Protein AF-A0A3S0ZCT0-F1 (afdb_monomer_lite)

Radius of gyration: 26.15 Å; chains: 1; bounding box: 61×45×85 Å

Sequence (222 aa):
MQHFSVCQCTILLVLFQIVVWPSIIVNGKKTKEQCSTCKDISKNFYKGLESTSKSNFGGGNTKWEEKSLKSYATSEVRLVEVIERLCDGSSKESQCHSLLEEHEEVVERFWFKEFAQKKDTDFYAYVCIDHLKVCCPNNTYGKDCTPCPGGVDRPCNGNGACDGEGTRTGTGKCRCSSGYQGDLCLNCKDGFYEESSNETHSLCKVCHISCKDLCSEGGPAG

pLDDT: mean 87.06, std 14.1, range [45.34, 98.62]

Structure (mmCIF, N/CA/C/O backbone):
data_AF-A0A3S0ZCT0-F1
#
_entry.id   AF-A0A3S0ZCT0-F1
#
loop_
_atom_site.group_PDB
_atom_site.id
_atom_site.type_symbol
_atom_site.label_atom_id
_atom_site.label_alt_id
_atom_site.label_comp_id
_atom_site.label_asym_id
_atom_site.label_entity_id
_atom_site.label_seq_id
_atom_site.pdbx_PDB_ins_code
_atom_site.Cartn_x
_atom_site.Cartn_y
_atom_site.Cartn_z
_atom_site.occupancy
_atom_site.B_iso_or_equiv
_atom_site.auth_seq_id
_atom_site.auth_comp_id
_atom_site.auth_asym_id
_atom_site.auth_atom_id
_atom_site.pdbx_PDB_model_num
ATOM 1 N N . MET A 1 1 ? -24.750 28.768 -44.232 1.00 48.59 1 MET A N 1
ATOM 2 C CA . MET A 1 1 ? -25.261 28.460 -42.873 1.00 48.59 1 MET A CA 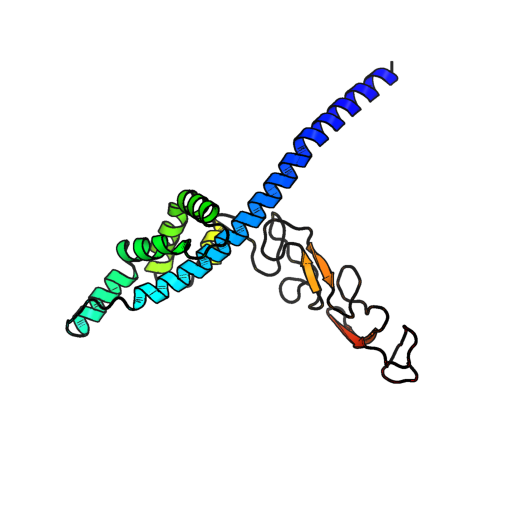1
ATOM 3 C C . MET A 1 1 ? -24.480 27.357 -42.134 1.00 48.59 1 MET A C 1
ATOM 5 O O . MET A 1 1 ? -24.905 26.968 -41.060 1.00 48.59 1 MET A O 1
ATOM 9 N N . GLN A 1 2 ? -23.312 26.897 -42.612 1.00 45.34 2 GLN A N 1
ATOM 10 C CA . GLN A 1 2 ? -22.495 25.895 -41.892 1.00 45.34 2 GLN A CA 1
ATOM 11 C C . GLN A 1 2 ? -21.424 26.499 -40.957 1.00 45.34 2 GLN A C 1
ATOM 13 O O . GLN A 1 2 ? -21.012 25.840 -40.013 1.00 45.34 2 GLN A O 1
ATOM 18 N N . HIS A 1 3 ? -21.020 27.763 -41.140 1.00 49.94 3 HIS A N 1
ATOM 19 C CA . HIS A 1 3 ? -19.952 28.383 -40.333 1.00 49.94 3 HIS A CA 1
ATOM 20 C C . HIS A 1 3 ? -20.367 28.808 -38.910 1.00 49.94 3 HIS A C 1
ATOM 22 O O . HIS A 1 3 ? -19.530 28.807 -38.013 1.00 49.94 3 HIS A O 1
ATOM 28 N N . PHE A 1 4 ? -21.645 29.124 -38.669 1.00 50.94 4 PHE A N 1
ATOM 29 C CA . PHE A 1 4 ? -22.118 29.533 -37.335 1.00 50.94 4 PHE A CA 1
ATOM 30 C C . PHE A 1 4 ? -22.247 28.353 -36.358 1.00 50.94 4 PHE A C 1
ATOM 32 O O . PHE A 1 4 ? -21.964 28.498 -35.172 1.00 50.94 4 PHE A O 1
ATOM 39 N N . SER A 1 5 ? -22.596 27.161 -36.856 1.00 51.88 5 SER A N 1
ATOM 40 C CA . SER A 1 5 ? -22.803 25.974 -36.013 1.00 51.88 5 SER A CA 1
ATOM 41 C C . SER A 1 5 ? -21.499 25.399 -35.444 1.00 51.88 5 SER A C 1
ATOM 43 O O . SER A 1 5 ? -21.511 24.797 -34.374 1.00 51.88 5 SER A O 1
ATOM 45 N N . VAL A 1 6 ? -20.369 25.598 -36.132 1.00 55.12 6 VAL A N 1
ATOM 46 C CA . VAL A 1 6 ? -19.055 25.085 -35.703 1.00 55.12 6 VAL A CA 1
ATOM 47 C C . VAL A 1 6 ? -18.496 25.898 -34.528 1.00 55.12 6 VAL A C 1
ATOM 49 O O . VAL A 1 6 ? -17.940 25.324 -33.598 1.00 55.12 6 VAL A O 1
ATOM 52 N N . CYS A 1 7 ? -18.707 27.219 -34.518 1.00 53.78 7 CYS A N 1
ATOM 53 C CA . CYS A 1 7 ? -18.187 28.121 -33.482 1.00 53.78 7 CYS A CA 1
ATOM 54 C C . CYS A 1 7 ? -18.905 27.956 -32.127 1.00 53.78 7 CYS A C 1
ATOM 56 O O . CYS A 1 7 ? -18.297 28.040 -31.064 1.00 53.78 7 CYS A O 1
ATOM 58 N N . GLN A 1 8 ? -20.206 27.660 -32.143 1.00 58.16 8 GLN A N 1
ATOM 59 C CA . GLN A 1 8 ? -20.975 27.467 -30.909 1.00 58.16 8 GLN A CA 1
ATOM 60 C C . GLN A 1 8 ? -20.649 26.128 -30.226 1.00 58.16 8 GLN A C 1
ATOM 62 O O . GLN A 1 8 ? -20.639 26.034 -28.999 1.00 58.16 8 GLN A O 1
ATOM 67 N N . CYS A 1 9 ? -20.310 25.107 -31.022 1.00 57.44 9 CYS A N 1
ATOM 68 C CA . CYS A 1 9 ? -19.892 23.799 -30.527 1.00 57.44 9 CYS A CA 1
ATOM 69 C C . CYS A 1 9 ? -18.494 23.853 -29.890 1.00 57.44 9 CYS A C 1
ATOM 71 O O . CYS A 1 9 ? -18.267 23.232 -28.854 1.00 57.44 9 CYS A O 1
ATOM 73 N N . THR A 1 10 ? -17.567 24.633 -30.457 1.00 62.06 10 THR A N 1
ATOM 74 C CA . THR A 1 10 ? -16.219 24.801 -29.894 1.00 62.06 10 THR A CA 1
ATOM 75 C C . THR A 1 10 ? -16.225 25.608 -28.598 1.00 62.06 10 THR A C 1
ATOM 77 O O . THR A 1 10 ? -15.517 25.233 -27.670 1.00 62.06 10 THR A O 1
ATOM 80 N N . ILE A 1 11 ? -17.056 26.648 -28.470 1.00 67.31 11 ILE A N 1
ATOM 81 C CA . ILE A 1 11 ? -17.176 27.421 -27.219 1.00 67.31 11 ILE A CA 1
ATOM 82 C C . ILE A 1 11 ? -17.737 26.552 -26.083 1.00 67.31 11 ILE A C 1
ATOM 84 O O . ILE A 1 11 ? -17.197 26.573 -24.979 1.00 67.31 11 ILE A O 1
ATOM 88 N N . LEU A 1 12 ? -18.769 25.741 -26.346 1.00 64.88 12 LEU A N 1
ATOM 89 C CA . LEU A 1 12 ? -19.316 24.810 -25.351 1.00 64.88 12 LEU A CA 1
ATOM 90 C C . LEU A 1 12 ? -18.309 23.718 -24.962 1.00 64.88 12 LEU A C 1
ATOM 92 O O . LEU A 1 12 ? -18.189 23.404 -23.780 1.00 64.88 12 LEU A O 1
ATOM 96 N N . LEU A 1 13 ? -17.541 23.183 -25.918 1.00 66.94 13 LEU A N 1
ATOM 97 C CA . LEU A 1 13 ? -16.467 22.224 -25.636 1.00 66.94 13 LEU A CA 1
ATOM 98 C C . LEU A 1 13 ? -15.337 22.854 -24.810 1.00 66.94 13 LEU A C 1
ATOM 100 O O . LEU A 1 13 ? -14.862 22.228 -23.869 1.00 66.94 13 LEU A O 1
ATOM 104 N N . VAL A 1 14 ? -14.935 24.094 -25.100 1.00 70.19 14 VAL A N 1
ATOM 105 C CA . VAL A 1 14 ? -13.891 24.808 -24.344 1.00 70.19 14 VAL A CA 1
ATOM 106 C C . VAL A 1 14 ? -14.363 25.147 -22.928 1.00 70.19 14 VAL A C 1
ATOM 108 O O . VAL A 1 14 ? -13.622 24.913 -21.979 1.00 70.19 14 VAL A O 1
ATOM 111 N N . LEU A 1 15 ? -15.602 25.615 -22.748 1.00 67.12 15 LEU A N 1
ATOM 112 C CA . LEU A 1 15 ? -16.173 25.859 -21.416 1.00 67.12 15 LEU A CA 1
ATOM 113 C C . LEU A 1 15 ? -16.323 24.559 -20.612 1.00 67.12 15 LEU A C 1
ATOM 115 O O . LEU A 1 15 ? -16.030 24.543 -19.418 1.00 67.12 15 LEU A O 1
ATOM 119 N N . PHE A 1 16 ? -16.696 23.454 -21.264 1.00 66.81 16 PHE A N 1
ATOM 120 C CA . PHE A 1 16 ? -16.732 22.137 -20.630 1.00 66.81 16 PHE A CA 1
ATOM 121 C C . PHE A 1 16 ? -15.330 21.681 -20.196 1.00 66.81 16 PHE A C 1
ATOM 123 O O . PHE A 1 16 ? -15.160 21.244 -19.063 1.00 66.81 16 PHE A O 1
ATOM 130 N N . GLN A 1 17 ? -14.298 21.857 -21.030 1.00 65.75 17 GLN A N 1
ATOM 131 C CA . GLN A 1 17 ? -12.909 21.555 -20.653 1.00 65.75 17 GLN A CA 1
ATOM 132 C C . GLN A 1 17 ? -12.416 22.445 -19.495 1.00 65.75 17 GLN A C 1
ATOM 134 O O . GLN A 1 17 ? -11.803 21.930 -18.564 1.00 65.75 17 GLN A O 1
ATOM 139 N N . ILE A 1 18 ? -12.728 23.749 -19.495 1.00 69.69 18 ILE A N 1
ATOM 140 C CA . ILE A 1 18 ? -12.299 24.698 -18.448 1.00 69.69 18 ILE A CA 1
ATOM 141 C C . ILE A 1 18 ? -12.922 24.376 -17.086 1.00 69.69 18 ILE A C 1
ATOM 143 O O . ILE A 1 18 ? -12.254 24.542 -16.071 1.00 69.69 18 ILE A O 1
ATOM 147 N N . VAL A 1 19 ? -14.174 23.914 -17.036 1.00 67.12 19 VAL A N 1
ATOM 148 C CA . VAL A 1 19 ? -14.846 23.606 -15.761 1.00 67.12 19 VAL A CA 1
ATOM 149 C C . VAL A 1 19 ? -14.545 22.178 -15.293 1.00 67.12 19 VAL A C 1
ATOM 151 O O . VAL A 1 19 ? -14.335 21.952 -14.105 1.00 67.12 19 VAL A O 1
ATOM 154 N N . VAL A 1 20 ? -14.474 21.206 -16.207 1.00 65.69 20 VAL A N 1
ATOM 155 C CA . VAL A 1 20 ? -14.389 19.780 -15.849 1.00 65.69 20 VAL A CA 1
ATOM 156 C C . VAL A 1 20 ? -12.956 19.332 -15.538 1.00 65.69 20 VAL A C 1
ATOM 158 O O . VAL A 1 20 ? -12.755 18.541 -14.614 1.00 65.69 20 VAL A O 1
ATOM 161 N N . TRP A 1 21 ? -11.935 19.840 -16.240 1.00 62.44 21 TRP A N 1
ATOM 162 C CA . TRP A 1 21 ? -10.540 19.451 -15.970 1.00 62.44 21 TRP A CA 1
ATOM 163 C C . TRP A 1 21 ? -10.036 19.834 -14.573 1.00 62.44 21 TRP A C 1
ATOM 165 O O . TRP A 1 21 ? -9.458 18.963 -13.912 1.00 62.44 21 TRP A O 1
ATOM 175 N N . PRO A 1 22 ? -10.251 21.066 -14.068 1.00 66.69 22 PRO A N 1
ATOM 176 C CA . PRO A 1 22 ? -9.831 21.422 -12.716 1.00 66.69 22 PRO A CA 1
ATOM 177 C C . PRO A 1 22 ? -10.478 20.524 -11.657 1.00 66.69 22 PRO A C 1
ATOM 179 O O . PRO A 1 22 ? -9.788 20.052 -10.754 1.00 66.69 22 PRO A O 1
ATOM 182 N N . SER A 1 23 ? -11.770 20.211 -11.799 1.00 64.06 23 SER A N 1
ATOM 183 C CA . SER A 1 23 ? -12.496 19.347 -10.863 1.00 64.06 23 SER A CA 1
ATOM 184 C C . SER A 1 23 ? -11.948 17.917 -10.821 1.00 64.06 23 SER A C 1
ATOM 186 O O . SER A 1 23 ? -11.780 17.363 -9.734 1.00 64.06 23 SER A O 1
ATOM 188 N N . ILE A 1 24 ? -11.610 17.325 -11.973 1.00 64.94 24 ILE A N 1
ATOM 189 C CA . ILE A 1 24 ? -11.033 15.969 -12.037 1.00 64.94 24 ILE A CA 1
ATOM 190 C C . ILE A 1 24 ? -9.666 15.921 -11.338 1.00 64.94 24 ILE A C 1
ATOM 192 O O . ILE A 1 24 ? -9.402 15.007 -10.552 1.00 64.94 24 ILE A O 1
ATOM 196 N N . ILE A 1 25 ? -8.808 16.918 -11.576 1.00 68.62 25 ILE A N 1
ATOM 197 C CA . ILE A 1 25 ? -7.469 16.990 -10.970 1.00 68.62 25 ILE A CA 1
ATOM 198 C C . ILE A 1 25 ? -7.564 17.165 -9.447 1.00 68.62 25 ILE A C 1
ATOM 200 O O . ILE A 1 25 ? -6.830 16.507 -8.705 1.00 68.62 25 ILE A O 1
ATOM 204 N N . VAL A 1 26 ? -8.471 18.023 -8.971 1.00 69.75 26 VAL A N 1
ATOM 205 C CA . VAL A 1 26 ? -8.704 18.243 -7.534 1.00 69.75 26 VAL A CA 1
ATOM 206 C C . VAL A 1 26 ? -9.203 16.964 -6.859 1.00 69.75 26 VAL A C 1
ATOM 208 O O . VAL A 1 26 ? -8.671 16.583 -5.816 1.00 69.75 26 VAL A O 1
ATOM 211 N N . ASN A 1 27 ? -10.154 16.256 -7.475 1.00 73.12 27 ASN A N 1
ATOM 212 C CA . ASN A 1 27 ? -10.683 15.011 -6.921 1.00 73.12 27 ASN A CA 1
ATOM 213 C C . ASN A 1 27 ? -9.608 13.913 -6.834 1.00 73.12 27 ASN A C 1
ATOM 215 O O . ASN A 1 27 ? -9.481 13.261 -5.803 1.00 73.12 27 ASN A O 1
ATOM 219 N N . GLY A 1 28 ? -8.770 13.761 -7.868 1.00 69.94 28 GLY A N 1
ATOM 220 C CA . GLY A 1 28 ? -7.663 12.798 -7.854 1.00 69.94 28 GLY A CA 1
ATOM 221 C C . GLY A 1 28 ? -6.621 13.082 -6.765 1.00 69.94 28 GLY A C 1
ATOM 222 O O . GLY A 1 28 ? -6.149 12.157 -6.103 1.00 69.94 28 GLY A O 1
ATOM 223 N N . LYS A 1 29 ? -6.289 14.359 -6.521 1.00 76.00 29 LYS A N 1
ATOM 224 C CA . LYS A 1 29 ? -5.408 14.742 -5.404 1.00 76.00 29 LYS A CA 1
ATOM 225 C C . LYS A 1 29 ? -6.040 14.403 -4.054 1.00 76.00 29 LYS A C 1
ATOM 227 O O . LYS A 1 29 ? -5.380 13.758 -3.244 1.00 76.00 29 LYS A O 1
ATOM 232 N N . LYS A 1 30 ? -7.316 14.752 -3.852 1.00 82.56 30 LYS A N 1
ATOM 233 C CA . LYS A 1 30 ? -8.059 14.445 -2.621 1.00 82.56 30 LYS A CA 1
ATOM 234 C C . LYS A 1 30 ? -8.060 12.942 -2.323 1.00 82.56 30 LYS A C 1
ATOM 236 O O . LYS A 1 30 ? -7.696 12.544 -1.223 1.00 82.56 30 LYS A O 1
ATOM 241 N N . THR A 1 31 ? -8.379 12.100 -3.306 1.00 82.50 31 THR A N 1
ATOM 242 C CA . THR A 1 31 ? -8.427 10.640 -3.114 1.00 82.50 31 THR A CA 1
ATOM 243 C C . THR A 1 31 ? -7.058 10.044 -2.770 1.00 82.50 31 THR A C 1
ATOM 245 O O . THR A 1 31 ? -6.956 9.196 -1.884 1.00 82.50 31 THR A O 1
ATOM 248 N N . LYS A 1 32 ? -5.979 10.498 -3.426 1.00 82.94 32 LYS A N 1
ATOM 249 C CA . LYS A 1 32 ? -4.618 10.038 -3.105 1.00 82.94 32 LYS A CA 1
ATOM 250 C C . LYS A 1 32 ? -4.216 10.413 -1.675 1.00 82.94 32 LYS A C 1
ATOM 252 O O . LYS A 1 32 ? -3.608 9.600 -0.981 1.00 82.94 32 LYS A O 1
ATOM 257 N N . GLU A 1 33 ? -4.560 11.624 -1.240 1.00 88.81 33 GLU A N 1
ATOM 258 C CA . GLU A 1 33 ? -4.312 12.084 0.128 1.00 88.81 33 GLU A CA 1
ATOM 259 C C . GLU A 1 33 ? -5.105 11.263 1.148 1.00 88.81 33 GLU A C 1
ATOM 261 O O . GLU A 1 33 ? -4.503 10.746 2.084 1.00 88.81 33 GLU A O 1
ATOM 266 N N . GLN A 1 34 ? -6.398 11.024 0.908 1.00 94.06 34 GLN A N 1
ATOM 267 C CA . GLN A 1 34 ? -7.238 10.191 1.775 1.00 94.06 34 GLN A CA 1
ATOM 268 C C . GLN A 1 34 ? -6.703 8.759 1.927 1.00 94.06 34 GLN A C 1
ATOM 270 O O . GLN A 1 34 ? -6.724 8.220 3.030 1.00 94.06 34 GLN A O 1
ATOM 275 N N . CYS A 1 35 ? -6.175 8.142 0.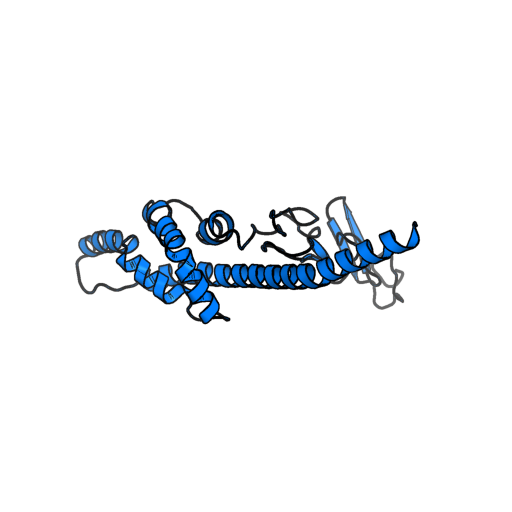861 1.00 96.12 35 CYS A N 1
ATOM 276 C CA . CYS A 1 35 ? -5.557 6.819 0.988 1.00 96.12 35 CYS A CA 1
ATOM 277 C C . CYS A 1 35 ? -4.305 6.843 1.871 1.00 96.12 35 CYS A C 1
ATOM 279 O O . CYS A 1 35 ? -4.121 5.959 2.706 1.00 96.12 35 CYS A O 1
ATOM 281 N N . SER A 1 36 ? -3.448 7.856 1.708 1.00 94.81 36 SER A N 1
ATOM 282 C CA . SER A 1 36 ? -2.266 8.024 2.561 1.00 94.81 36 SER A CA 1
ATOM 283 C C . SER A 1 36 ? -2.666 8.191 4.025 1.00 94.81 36 SER A C 1
ATOM 285 O O . SER A 1 36 ? -2.132 7.502 4.887 1.00 94.81 36 SER A O 1
ATOM 287 N N . THR A 1 37 ? -3.651 9.046 4.295 1.00 95.88 37 THR A N 1
ATOM 288 C CA . THR A 1 37 ? -4.191 9.260 5.639 1.00 95.88 37 THR A CA 1
ATOM 289 C C . THR A 1 37 ? -4.789 7.979 6.219 1.00 95.88 37 THR A C 1
ATOM 291 O O . THR A 1 37 ? -4.521 7.647 7.368 1.00 95.88 37 THR A O 1
ATOM 294 N N . CYS A 1 38 ? -5.537 7.202 5.431 1.00 97.00 38 CYS A N 1
ATOM 295 C CA . CYS A 1 38 ? -6.111 5.940 5.901 1.00 97.00 38 CYS A CA 1
ATOM 296 C C . CYS A 1 38 ? -5.037 4.880 6.204 1.00 97.00 38 CYS A C 1
ATOM 298 O O . CYS A 1 38 ? -5.166 4.127 7.169 1.00 97.00 38 CYS A O 1
ATOM 300 N N . LYS A 1 39 ? -3.934 4.847 5.438 1.00 95.81 39 LYS A N 1
ATOM 301 C CA . LYS A 1 39 ? -2.763 4.009 5.759 1.00 95.81 39 LYS A CA 1
ATOM 302 C C . LYS A 1 39 ? -2.156 4.389 7.115 1.00 95.81 39 LYS A C 1
ATOM 304 O O . LYS A 1 39 ? -1.837 3.494 7.897 1.00 95.81 39 LYS A O 1
ATOM 309 N N . ASP A 1 40 ? -2.039 5.684 7.409 1.00 95.81 40 ASP A N 1
ATOM 310 C CA . ASP A 1 40 ? -1.553 6.168 8.708 1.00 95.81 40 ASP A CA 1
ATOM 311 C C . ASP A 1 40 ? -2.507 5.777 9.848 1.00 95.81 40 ASP A C 1
ATOM 313 O O . ASP A 1 40 ? -2.055 5.206 10.842 1.00 95.81 40 ASP A O 1
ATOM 317 N N . ILE A 1 41 ? -3.821 5.970 9.665 1.00 97.25 41 ILE A N 1
ATOM 318 C CA . ILE A 1 41 ? -4.861 5.530 10.613 1.00 97.25 41 ILE A CA 1
ATOM 319 C C . ILE A 1 41 ? -4.732 4.029 10.884 1.00 97.25 41 ILE A C 1
ATOM 321 O O . ILE A 1 41 ? -4.651 3.612 12.036 1.00 97.25 41 ILE A O 1
ATOM 325 N N . SER A 1 42 ? -4.646 3.201 9.841 1.00 97.00 42 SER A N 1
ATOM 326 C CA . SER A 1 42 ? -4.539 1.751 10.009 1.00 97.00 42 SER A CA 1
ATOM 327 C C . SER A 1 42 ? -3.256 1.332 10.725 1.00 97.00 42 SER A C 1
ATOM 329 O O . SER A 1 42 ? -3.277 0.413 11.542 1.00 97.00 42 SER A O 1
ATOM 331 N N . LYS A 1 43 ? -2.131 1.998 10.449 1.00 96.75 43 LYS A N 1
ATOM 332 C CA . LYS A 1 43 ? -0.872 1.761 11.164 1.00 96.75 43 LYS A CA 1
ATOM 333 C C . LYS A 1 43 ? -1.005 2.127 12.643 1.00 96.75 43 LYS A C 1
ATOM 335 O O . LYS A 1 43 ? -0.521 1.395 13.505 1.00 96.75 43 LYS A O 1
ATOM 340 N N . ASN A 1 44 ? -1.638 3.258 12.937 1.00 97.00 44 ASN A N 1
ATOM 341 C CA . ASN A 1 44 ? -1.831 3.730 14.301 1.00 97.00 44 ASN A CA 1
ATOM 342 C C . ASN A 1 44 ? -2.880 2.913 15.064 1.00 97.00 44 ASN A C 1
ATOM 344 O O . ASN A 1 44 ? -2.724 2.751 16.269 1.00 97.00 44 ASN A O 1
ATOM 348 N N . PHE A 1 45 ? -3.853 2.294 14.390 1.00 97.44 45 PHE A N 1
ATOM 349 C CA . PHE A 1 45 ? -4.782 1.344 15.005 1.00 97.44 45 PHE A CA 1
ATOM 350 C C . PHE A 1 45 ? -4.037 0.178 15.667 1.00 97.44 45 PHE A C 1
ATOM 352 O O . PHE A 1 45 ? -4.213 -0.081 16.857 1.00 97.44 45 PHE A O 1
ATOM 359 N N . TYR A 1 46 ? -3.121 -0.473 14.940 1.00 96.19 46 TYR A N 1
ATOM 360 C CA . TYR A 1 46 ? -2.323 -1.573 15.492 1.00 96.19 46 TYR A CA 1
ATOM 361 C C . TYR A 1 46 ? -1.382 -1.119 16.617 1.00 96.19 46 TYR A C 1
ATOM 363 O O . TYR A 1 46 ? -1.246 -1.815 17.624 1.00 96.19 46 TYR A O 1
ATOM 371 N N . LYS A 1 47 ? -0.790 0.077 16.506 1.00 95.62 47 LYS A N 1
A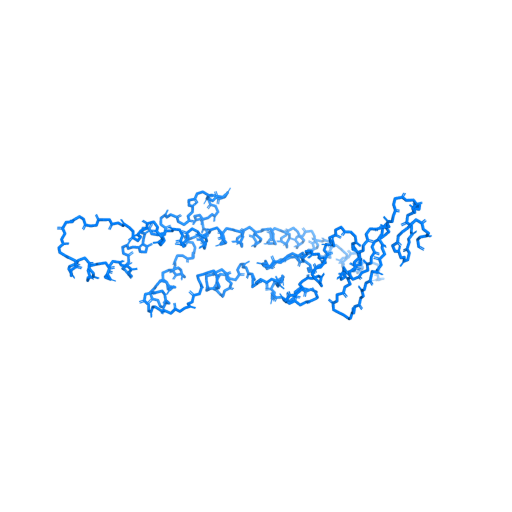TOM 372 C CA . LYS A 1 47 ? -0.011 0.663 17.609 1.00 95.62 47 LYS A CA 1
ATOM 373 C C . LYS A 1 47 ? -0.872 0.966 18.836 1.00 95.62 47 LYS A C 1
ATOM 375 O O . LYS A 1 47 ? -0.420 0.749 19.954 1.00 95.62 47 LYS A O 1
ATOM 380 N N . GLY A 1 48 ? -2.092 1.466 18.642 1.00 94.44 48 GLY A N 1
ATOM 381 C CA . GLY A 1 48 ? -3.056 1.740 19.707 1.00 94.44 48 GLY A CA 1
ATOM 382 C C . GLY A 1 48 ? -3.485 0.458 20.417 1.00 94.44 48 GLY A C 1
ATOM 383 O O . GLY A 1 48 ? -3.557 0.410 21.644 1.00 94.44 48 GLY A O 1
ATOM 384 N N . LEU A 1 49 ? -3.696 -0.624 19.665 1.00 94.00 49 LEU A N 1
ATOM 385 C CA . LEU A 1 49 ? -3.928 -1.947 20.240 1.00 94.00 49 LEU A CA 1
ATOM 386 C C . LEU A 1 49 ? -2.750 -2.399 21.109 1.00 94.00 49 LEU A C 1
ATOM 388 O O . LEU A 1 49 ? -2.965 -2.869 22.228 1.00 94.00 49 LEU A O 1
ATOM 392 N N . GLU A 1 50 ? -1.518 -2.251 20.622 1.00 92.75 50 GLU A N 1
ATOM 393 C CA . GLU A 1 50 ? -0.319 -2.620 21.374 1.00 92.75 50 GLU A CA 1
ATOM 394 C C . GLU A 1 50 ? -0.154 -1.763 22.638 1.00 92.75 50 GLU A C 1
ATOM 396 O O . GLU A 1 50 ? 0.071 -2.306 23.723 1.00 92.75 50 GLU A O 1
ATOM 401 N N . SER A 1 51 ? -0.320 -0.444 22.538 1.00 90.44 51 SER A N 1
ATOM 402 C CA . SER A 1 51 ? -0.131 0.478 23.662 1.00 90.44 51 SER A CA 1
ATOM 403 C C . SER A 1 51 ? -1.181 0.292 24.761 1.00 90.44 51 SER A C 1
ATOM 405 O O . SER A 1 51 ? -0.834 0.315 25.940 1.00 90.44 51 SER A O 1
ATOM 407 N N . THR A 1 52 ? -2.434 0.005 24.394 1.00 89.81 52 THR A N 1
ATOM 408 C CA . THR A 1 52 ? -3.532 -0.281 25.340 1.00 89.81 52 THR A CA 1
ATOM 409 C C . THR A 1 52 ? -3.512 -1.709 25.886 1.00 89.81 52 THR A C 1
ATOM 411 O O . THR A 1 52 ? -4.213 -2.019 26.843 1.00 89.81 52 THR A O 1
ATOM 414 N N . SER A 1 53 ? -2.708 -2.615 25.317 1.00 82.94 53 SER A N 1
ATOM 415 C CA . SER A 1 53 ? -2.636 -4.006 25.795 1.00 82.94 53 SER A CA 1
ATOM 416 C C . SER A 1 53 ? -1.965 -4.149 27.167 1.00 82.94 53 SER A C 1
ATOM 418 O O . SER A 1 53 ? -2.206 -5.134 27.863 1.00 82.94 53 SER A O 1
ATOM 420 N N . LYS A 1 54 ? -1.131 -3.174 27.559 1.00 67.00 54 LYS A N 1
ATOM 421 C CA . LYS A 1 54 ? -0.295 -3.198 28.774 1.00 67.00 54 LYS A CA 1
ATOM 422 C C . LYS A 1 54 ? -0.815 -2.300 29.897 1.00 67.00 54 LYS A C 1
ATOM 424 O O . LYS A 1 54 ? -0.076 -2.035 30.845 1.00 67.00 54 LYS A O 1
ATOM 429 N N . SER A 1 55 ? -2.050 -1.812 29.802 1.00 58.25 55 SER A N 1
ATOM 430 C CA . SER A 1 55 ? -2.667 -1.013 30.859 1.00 58.25 55 SER A CA 1
ATOM 431 C C . SER A 1 55 ? -2.759 -1.857 32.141 1.00 58.25 55 SER A C 1
ATOM 433 O O . SER A 1 55 ? -3.627 -2.715 32.282 1.00 58.25 55 SER A O 1
ATOM 435 N N . ASN A 1 56 ? -1.802 -1.657 33.056 1.00 50.47 56 ASN A N 1
ATOM 436 C CA . ASN A 1 56 ? -1.719 -2.318 34.358 1.00 50.47 56 ASN A CA 1
ATOM 437 C C . ASN A 1 56 ? -2.874 -1.834 35.241 1.00 50.47 56 ASN A C 1
ATOM 439 O O . ASN A 1 56 ? -2.740 -0.854 35.976 1.00 50.47 56 ASN A O 1
ATOM 443 N N . PHE A 1 57 ? -4.011 -2.525 35.190 1.00 54.44 57 PHE A N 1
ATOM 444 C CA . PHE A 1 57 ? -5.069 -2.369 36.184 1.00 54.44 57 PHE A CA 1
ATOM 445 C C . PHE A 1 57 ? -4.575 -2.991 37.496 1.00 54.44 57 PHE A C 1
ATOM 447 O O . PHE A 1 57 ? -4.712 -4.186 37.731 1.00 54.44 57 PHE A O 1
ATOM 454 N N . GLY A 1 58 ? -3.884 -2.166 38.285 1.00 49.97 58 GLY A N 1
ATOM 455 C CA . GLY A 1 58 ? -3.060 -2.565 39.417 1.00 49.97 58 GLY A CA 1
ATOM 456 C C . GLY A 1 58 ? -3.718 -3.519 40.415 1.00 49.97 58 GLY A C 1
ATOM 457 O O . GLY A 1 58 ? -4.748 -3.210 41.008 1.00 49.97 58 GLY A O 1
ATOM 458 N N . GLY A 1 59 ? -3.016 -4.625 40.674 1.00 54.22 59 GLY A N 1
ATOM 459 C CA . GLY A 1 59 ? -3.021 -5.312 41.963 1.00 54.22 59 GLY A CA 1
ATOM 460 C C . GLY A 1 59 ? -4.207 -6.236 42.216 1.00 54.22 59 GLY A C 1
ATOM 461 O O . GLY A 1 59 ? -4.962 -6.020 43.161 1.00 54.22 59 GLY A O 1
ATOM 462 N N . GLY A 1 60 ? -4.339 -7.310 41.437 1.00 57.09 60 GLY A N 1
ATOM 463 C CA . GLY A 1 60 ? -5.301 -8.372 41.725 1.00 57.09 60 GLY A CA 1
ATOM 464 C C . GLY A 1 60 ? -4.842 -9.729 41.205 1.00 57.09 60 GLY A C 1
ATOM 465 O O . GLY A 1 60 ? -4.095 -9.820 40.247 1.00 57.09 60 GLY A O 1
ATOM 466 N N . ASN A 1 61 ? -5.281 -10.807 41.852 1.00 57.06 61 ASN A N 1
ATOM 467 C CA . ASN A 1 61 ? -4.911 -12.185 41.512 1.00 57.06 61 ASN A CA 1
ATOM 468 C C . ASN A 1 61 ? -5.095 -12.479 40.002 1.00 57.06 61 ASN A C 1
ATOM 470 O O . ASN A 1 61 ? -6.099 -12.073 39.414 1.00 57.06 61 ASN A O 1
ATOM 474 N N . THR A 1 62 ? -4.210 -13.289 39.411 1.00 64.38 62 THR A N 1
ATOM 475 C CA . THR A 1 62 ? -4.134 -13.605 37.962 1.00 64.38 62 THR A CA 1
ATOM 476 C C . THR A 1 62 ? -5.460 -13.999 37.293 1.00 64.38 62 THR A C 1
ATOM 478 O O . THR A 1 62 ? -5.673 -13.723 36.117 1.00 64.38 62 THR A O 1
ATOM 481 N N . LYS A 1 63 ? -6.398 -14.610 38.031 1.00 62.88 63 LYS A N 1
ATOM 482 C CA . LYS A 1 63 ? -7.730 -14.995 37.522 1.00 62.88 63 LYS A CA 1
ATOM 483 C C . LYS A 1 63 ? -8.688 -13.807 37.343 1.00 62.88 63 LYS A C 1
ATOM 485 O O . LYS A 1 63 ? -9.539 -13.835 36.454 1.00 62.88 63 LYS A O 1
ATOM 490 N N . TRP A 1 64 ? -8.584 -12.789 38.200 1.00 62.25 64 TRP A N 1
ATOM 491 C CA . TRP A 1 64 ? -9.320 -11.534 38.036 1.00 62.25 64 TRP A CA 1
ATOM 492 C C . TRP A 1 64 ? -8.727 -10.739 36.876 1.00 62.25 64 TRP A C 1
ATOM 494 O O . TRP A 1 64 ? -9.481 -10.291 36.019 1.00 62.25 64 TRP A O 1
ATOM 504 N N . GLU A 1 65 ? -7.396 -10.672 36.787 1.00 60.66 65 GLU A N 1
ATOM 505 C CA . GLU A 1 65 ? -6.702 -10.041 35.663 1.00 60.66 65 GLU A CA 1
ATOM 506 C C . GLU A 1 65 ? -7.097 -10.702 34.339 1.00 60.66 65 GLU A C 1
ATOM 508 O O . GLU A 1 65 ? -7.532 -10.012 33.432 1.00 60.66 65 GLU A O 1
ATOM 513 N N . GLU A 1 66 ? -7.092 -12.033 34.227 1.00 60.56 66 GLU A N 1
ATOM 514 C CA . GLU A 1 66 ? -7.447 -12.706 32.971 1.00 60.56 66 GLU A CA 1
ATOM 515 C C . GLU A 1 66 ? -8.899 -12.435 32.521 1.00 60.56 66 GLU A C 1
ATOM 517 O O . GLU A 1 66 ? -9.159 -12.226 31.333 1.00 60.56 66 GLU A O 1
ATOM 522 N N . LYS A 1 67 ? -9.866 -12.415 33.453 1.00 62.69 67 LYS A N 1
ATOM 523 C CA . LYS A 1 67 ? -11.277 -12.137 33.130 1.00 62.69 67 LYS A CA 1
ATOM 524 C C . LYS A 1 67 ? -11.502 -10.657 32.802 1.00 62.69 67 LYS A C 1
ATOM 526 O O . LYS A 1 67 ? -12.189 -10.362 31.825 1.00 62.69 67 LYS A O 1
ATOM 531 N N . SER A 1 68 ? -10.907 -9.756 33.582 1.00 63.44 68 SER A N 1
ATOM 532 C CA . SER A 1 68 ? -11.015 -8.304 33.403 1.00 63.44 68 SER A CA 1
ATOM 533 C C . SER A 1 68 ? -10.287 -7.831 32.142 1.00 63.44 68 SER A C 1
ATOM 535 O O . SER A 1 68 ? -10.827 -7.019 31.391 1.00 63.44 68 SER A O 1
ATOM 537 N N . LEU A 1 69 ? -9.119 -8.406 31.838 1.00 60.94 69 LEU A N 1
ATOM 538 C CA . LEU A 1 69 ? -8.375 -8.153 30.604 1.00 60.94 69 LEU A CA 1
ATOM 539 C C . LEU A 1 69 ? -9.139 -8.663 29.385 1.00 60.94 69 LEU A C 1
ATOM 541 O O . LEU A 1 69 ? -9.192 -7.958 28.387 1.00 60.94 69 LEU A O 1
ATOM 545 N N . LYS A 1 70 ? -9.797 -9.830 29.453 1.00 67.69 70 LYS A N 1
ATOM 546 C CA . LYS A 1 70 ? -10.670 -10.304 28.361 1.00 67.69 70 LYS A CA 1
ATOM 547 C C . LYS A 1 70 ? -11.858 -9.364 28.117 1.00 67.69 70 LYS A C 1
ATOM 549 O O . LYS A 1 70 ? -12.177 -9.111 26.957 1.00 67.69 70 LYS A O 1
ATOM 554 N N . SER A 1 71 ? -12.486 -8.827 29.170 1.00 79.94 71 SER A N 1
ATOM 555 C CA . SER A 1 71 ? -13.576 -7.849 29.016 1.00 79.94 71 SER A CA 1
ATOM 556 C C . SER A 1 71 ? -13.098 -6.492 28.505 1.00 79.94 71 SER A C 1
ATOM 558 O O . SER A 1 71 ? -13.773 -5.904 27.672 1.00 79.94 71 SER A O 1
ATOM 560 N N . TYR A 1 72 ? -11.933 -6.013 28.950 1.00 87.88 72 TYR A N 1
ATOM 561 C CA . TYR A 1 72 ? -11.356 -4.748 28.488 1.00 87.88 72 TYR A CA 1
ATOM 562 C C . TYR A 1 72 ? -10.805 -4.852 27.061 1.00 87.88 72 TYR A C 1
ATOM 564 O O . TYR A 1 72 ? -11.007 -3.955 26.253 1.00 87.88 72 TYR A O 1
ATOM 572 N N . ALA A 1 73 ? -10.176 -5.974 26.702 1.00 89.38 73 ALA A N 1
ATOM 573 C CA . ALA A 1 73 ? -9.535 -6.169 25.402 1.00 89.38 73 ALA A CA 1
ATOM 574 C C . ALA A 1 73 ? -10.478 -5.955 24.207 1.00 89.38 73 ALA A C 1
ATOM 576 O O . ALA A 1 73 ? -10.005 -5.660 23.115 1.00 89.38 73 ALA A O 1
ATOM 577 N N . THR A 1 74 ? -11.787 -6.100 24.401 1.00 91.38 74 THR A N 1
ATOM 578 C CA . THR A 1 74 ? -12.803 -5.937 23.352 1.00 91.38 74 THR A CA 1
ATOM 579 C C . THR A 1 74 ? -13.891 -4.928 23.736 1.00 91.38 74 THR A C 1
ATOM 581 O O . THR A 1 74 ? -14.909 -4.840 23.052 1.00 91.38 74 THR A O 1
ATOM 584 N N . SER A 1 75 ? -13.697 -4.159 24.815 1.00 93.25 75 SER A N 1
ATOM 585 C CA . SER A 1 75 ? -14.674 -3.168 25.274 1.00 93.25 75 SER A CA 1
ATOM 586 C C . SER A 1 75 ? -14.698 -1.923 24.389 1.00 93.25 75 SER A C 1
ATOM 588 O O . SER A 1 75 ? -13.721 -1.591 23.719 1.00 93.25 75 SER A O 1
ATOM 590 N N . GLU A 1 76 ? -15.813 -1.199 24.449 1.00 94.00 76 GLU A N 1
ATOM 591 C CA . GLU A 1 76 ? -15.962 0.141 23.873 1.00 94.00 76 GLU A CA 1
ATOM 592 C C . GLU A 1 76 ? -14.973 1.144 24.485 1.00 94.00 76 GLU A C 1
ATOM 594 O O . GLU A 1 76 ? -14.406 1.966 23.779 1.00 94.00 76 GLU A O 1
ATOM 599 N N . VAL A 1 77 ? -14.669 1.018 25.781 1.00 93.19 77 VAL A N 1
ATOM 600 C CA . VAL A 1 77 ? -13.679 1.879 26.451 1.00 93.19 77 VAL A CA 1
ATOM 601 C C . VAL A 1 77 ? -12.306 1.757 25.788 1.00 93.19 77 VAL A C 1
ATOM 603 O O . VAL A 1 77 ? -11.686 2.766 25.466 1.00 93.19 77 VAL A O 1
ATOM 606 N N . ARG A 1 78 ? -11.843 0.526 25.528 1.00 94.50 78 ARG A N 1
ATOM 607 C CA . ARG A 1 78 ? -10.560 0.320 24.847 1.00 94.50 78 ARG A CA 1
ATOM 608 C C . ARG A 1 78 ? -10.602 0.825 23.406 1.00 94.50 78 ARG A C 1
ATOM 610 O O . ARG A 1 78 ? -9.593 1.331 22.929 1.00 94.50 78 ARG A O 1
ATOM 617 N N . LEU A 1 79 ? -11.739 0.697 22.721 1.00 96.06 79 LEU A N 1
ATOM 618 C CA . LEU A 1 79 ? -11.910 1.253 21.381 1.00 96.06 79 LEU A CA 1
ATOM 619 C C . LEU A 1 79 ? -11.699 2.770 21.377 1.00 96.06 79 LEU A C 1
ATOM 621 O O . LEU A 1 79 ? -10.905 3.250 20.574 1.00 96.06 79 LEU A O 1
ATOM 625 N N . VAL A 1 80 ? -12.338 3.505 22.290 1.00 96.06 80 VAL A N 1
ATOM 626 C CA . VAL A 1 80 ? -12.182 4.966 22.396 1.00 96.06 80 VAL A CA 1
ATOM 627 C C . VAL A 1 80 ? -10.716 5.343 22.641 1.00 96.06 80 VAL A C 1
ATOM 629 O O . VAL A 1 80 ? -10.168 6.160 21.907 1.00 96.06 80 VAL A O 1
ATOM 632 N N . GLU A 1 81 ? -10.026 4.664 23.565 1.00 95.06 81 GLU A N 1
ATOM 633 C CA . GLU A 1 81 ? -8.588 4.887 23.811 1.00 95.06 81 GLU A CA 1
ATOM 634 C C . GLU A 1 81 ? -7.691 4.616 22.585 1.00 95.06 81 GLU A C 1
ATOM 636 O O . GLU A 1 81 ? -6.575 5.142 22.485 1.00 95.06 81 GLU A O 1
ATOM 641 N N . VAL A 1 82 ? -8.119 3.725 21.685 1.00 96.38 82 VAL A N 1
ATOM 642 C CA . VAL A 1 82 ? -7.431 3.463 20.414 1.00 96.38 82 VAL A CA 1
ATOM 643 C C . VAL A 1 82 ? -7.756 4.564 19.406 1.00 96.38 82 VAL A C 1
ATOM 645 O O . VAL A 1 82 ? -6.828 5.071 18.777 1.00 96.38 82 VAL A O 1
ATOM 648 N N . ILE A 1 83 ? -9.032 4.949 19.275 1.00 96.50 83 ILE A N 1
ATOM 649 C CA . ILE A 1 83 ? -9.518 5.989 18.353 1.00 96.50 83 ILE A CA 1
ATOM 650 C C . ILE A 1 83 ? -8.818 7.326 18.608 1.00 96.50 83 ILE A C 1
ATOM 652 O O . ILE A 1 83 ? -8.322 7.939 17.663 1.00 96.50 83 ILE A O 1
ATOM 656 N N . GLU A 1 84 ? -8.680 7.726 19.874 1.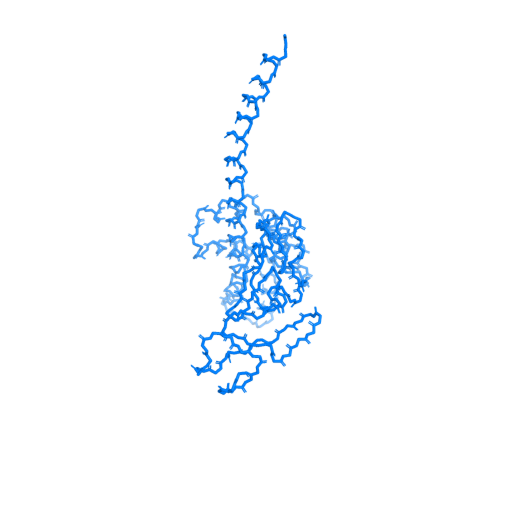00 93.69 84 GLU A N 1
ATOM 657 C CA . GLU A 1 84 ? -8.007 8.968 20.282 1.00 93.69 84 GLU A CA 1
ATOM 658 C C . GLU A 1 84 ? -6.567 9.085 19.759 1.00 93.69 84 GLU A C 1
ATOM 660 O O . GLU A 1 84 ? -6.072 10.189 19.552 1.00 93.69 84 GLU A O 1
ATOM 665 N N . ARG A 1 85 ? -5.900 7.951 19.504 1.00 93.94 85 ARG A N 1
ATOM 666 C CA . ARG A 1 85 ? -4.500 7.886 19.056 1.00 93.94 85 ARG A CA 1
ATOM 667 C C . ARG A 1 85 ? -4.346 7.638 17.556 1.00 93.94 85 ARG A C 1
ATOM 669 O O . ARG A 1 85 ? -3.223 7.564 17.055 1.00 93.94 85 ARG A O 1
ATOM 676 N N . LEU A 1 86 ? -5.440 7.476 16.804 1.00 96.19 86 LEU A N 1
ATOM 677 C CA . LEU A 1 86 ? -5.370 7.114 15.380 1.00 96.19 86 LEU A CA 1
ATOM 678 C C . LEU A 1 86 ? -4.693 8.188 14.526 1.00 96.19 86 LEU A C 1
ATOM 680 O O . LEU A 1 86 ? -4.036 7.855 13.537 1.00 96.19 86 LEU A O 1
ATOM 684 N N . CYS A 1 87 ? -4.797 9.454 14.926 1.00 96.50 87 CYS A N 1
ATOM 685 C CA . CYS A 1 87 ? -4.195 10.575 14.208 1.00 96.50 87 CYS A CA 1
ATOM 686 C C . CYS A 1 87 ? -2.833 11.028 14.755 1.00 96.50 87 CYS A C 1
ATOM 688 O O . CYS A 1 87 ? -2.215 11.916 14.161 1.00 96.50 87 CYS A O 1
ATOM 690 N N . ASP A 1 88 ? -2.305 10.366 15.790 1.00 92.88 88 ASP A N 1
ATOM 691 C CA . ASP A 1 88 ? -1.010 10.701 16.386 1.00 92.88 88 ASP A CA 1
ATOM 692 C C . ASP A 1 88 ? 0.129 10.612 15.361 1.00 92.88 88 ASP A C 1
ATOM 694 O O . ASP A 1 88 ? 0.357 9.583 14.711 1.00 92.88 88 ASP A O 1
ATOM 698 N N . GLY A 1 89 ? 0.887 11.705 15.233 1.00 85.81 89 GLY A N 1
ATOM 699 C CA . GLY A 1 89 ? 2.035 11.784 14.328 1.00 85.81 89 GLY A CA 1
ATOM 700 C C . GLY A 1 89 ? 1.673 11.731 12.840 1.00 85.81 89 GLY A C 1
ATOM 701 O O . GLY A 1 89 ? 2.556 11.478 12.016 1.00 85.81 89 GLY A O 1
ATOM 702 N N . SER A 1 90 ? 0.402 11.951 12.482 1.00 85.12 90 SER A N 1
ATOM 703 C CA . SER A 1 90 ? -0.026 12.071 11.089 1.00 85.12 90 SER A CA 1
ATOM 704 C C . SER A 1 90 ? 0.598 13.303 10.434 1.00 85.12 90 SER A C 1
ATOM 706 O O . SER A 1 90 ? 0.563 14.407 10.974 1.00 85.12 90 SER A O 1
ATOM 708 N N . SER A 1 91 ? 1.121 13.137 9.216 1.00 78.75 91 SER A N 1
ATOM 709 C CA . SER A 1 91 ? 1.694 14.248 8.436 1.00 78.75 91 SER A CA 1
ATOM 710 C C . SER A 1 91 ? 0.680 15.353 8.103 1.00 78.75 91 SER A C 1
ATOM 712 O O . SER A 1 91 ? 1.071 16.469 7.761 1.00 78.75 91 SER A O 1
ATOM 714 N N . LYS A 1 92 ? -0.621 15.045 8.192 1.00 87.31 92 LYS A N 1
ATOM 715 C CA . LYS A 1 92 ? -1.736 15.956 7.919 1.00 87.31 92 LYS A CA 1
ATOM 716 C C . LYS A 1 92 ? -2.842 15.746 8.951 1.00 87.31 92 LYS A C 1
ATOM 718 O O . LYS A 1 92 ? -3.930 15.279 8.625 1.00 87.31 92 LYS A O 1
ATOM 723 N N . GLU A 1 93 ? -2.536 16.090 10.196 1.00 88.94 93 GLU A N 1
ATOM 724 C CA . GLU A 1 93 ? -3.383 15.874 11.375 1.00 88.94 93 GLU A CA 1
ATOM 725 C C . GLU A 1 93 ? -4.838 16.333 11.175 1.00 88.94 93 GLU A C 1
ATOM 727 O O . GLU A 1 93 ? -5.759 15.543 11.359 1.00 88.94 93 GLU A O 1
ATOM 732 N N . SER A 1 94 ? -5.071 17.545 10.658 1.00 91.00 94 SER A N 1
ATOM 733 C CA . SER A 1 94 ? -6.434 18.043 10.400 1.00 91.00 94 SER A CA 1
ATOM 734 C C . SER A 1 94 ? -7.218 17.204 9.383 1.00 91.00 94 SER A C 1
ATOM 736 O O . SER A 1 94 ? -8.417 16.983 9.548 1.00 91.00 94 SER A O 1
ATOM 738 N N . GLN A 1 95 ? -6.548 16.708 8.339 1.00 93.00 95 GLN A N 1
ATOM 739 C CA . GLN A 1 95 ? -7.160 15.831 7.337 1.00 93.00 95 GLN A CA 1
ATOM 740 C C . GLN A 1 95 ? -7.429 14.442 7.911 1.00 93.00 95 GLN A C 1
ATOM 742 O O . GLN A 1 95 ? -8.410 13.811 7.532 1.00 93.00 95 GLN A O 1
ATOM 747 N N . CYS A 1 96 ? -6.573 13.981 8.826 1.00 96.00 96 CYS A N 1
ATOM 748 C CA . CYS A 1 96 ? -6.788 12.748 9.567 1.00 96.00 96 CYS A CA 1
ATOM 749 C C . CYS A 1 96 ? -8.034 12.831 10.439 1.00 96.00 96 CYS A C 1
ATOM 751 O O . CYS A 1 96 ? -8.917 11.998 10.268 1.00 96.00 96 CYS A O 1
ATOM 753 N N . HIS A 1 97 ? -8.142 13.858 11.286 1.00 95.69 97 HIS A N 1
ATOM 754 C CA . HIS A 1 97 ? -9.316 14.042 12.138 1.00 95.69 97 HIS A CA 1
ATOM 755 C C . HIS A 1 97 ? -10.592 14.168 11.309 1.00 95.69 97 HIS A C 1
ATOM 757 O O . HIS A 1 97 ? -11.539 13.438 11.563 1.00 95.69 97 HIS A O 1
ATOM 763 N N . SER A 1 98 ? -10.577 14.968 10.236 1.00 95.19 98 SER A N 1
ATOM 764 C CA . SER A 1 98 ? -11.743 15.091 9.347 1.00 95.19 98 SER A CA 1
ATOM 765 C C . SER A 1 98 ? -12.165 13.742 8.741 1.00 95.19 98 SER A C 1
ATOM 767 O O . SER A 1 98 ? -13.350 13.435 8.681 1.00 95.19 98 SER A O 1
ATOM 769 N N . LEU A 1 99 ? -11.202 12.930 8.280 1.00 95.00 99 LEU A N 1
ATOM 770 C CA . LEU A 1 99 ? -11.481 11.617 7.688 1.00 95.00 99 LEU A CA 1
ATOM 771 C C . LEU A 1 99 ? -11.966 10.604 8.735 1.00 95.00 99 LEU A C 1
ATOM 773 O O . LEU A 1 99 ? -12.810 9.769 8.423 1.00 95.00 99 LEU A O 1
ATOM 777 N N . LEU A 1 100 ? -11.413 10.655 9.948 1.00 95.88 100 LEU A N 1
ATOM 778 C CA . LEU A 1 100 ? -11.789 9.779 11.053 1.00 95.88 100 LEU A CA 1
ATOM 779 C C . LEU A 1 100 ? -13.197 10.106 11.559 1.00 95.88 100 LEU A C 1
ATOM 781 O O . LEU A 1 100 ? -14.003 9.194 11.686 1.00 95.88 100 LEU A O 1
ATOM 785 N N . GLU A 1 101 ? -13.507 11.386 11.760 1.00 95.19 101 GLU A N 1
ATOM 786 C CA . GLU A 1 101 ? -14.833 11.865 12.171 1.00 95.19 101 GLU A CA 1
ATOM 787 C C . GLU A 1 101 ? -15.918 11.486 11.149 1.00 95.19 101 GLU A C 1
ATOM 789 O O . GLU A 1 101 ? -16.991 11.021 11.522 1.00 95.19 101 GLU A O 1
ATOM 794 N N . GLU A 1 102 ? -15.644 11.617 9.843 1.00 95.50 102 GLU A N 1
ATOM 795 C CA . GLU A 1 102 ? -16.596 11.235 8.783 1.00 95.50 102 GLU A CA 1
ATOM 796 C C . GLU A 1 102 ? -16.885 9.719 8.758 1.00 95.50 102 GLU A C 1
ATOM 798 O O . GLU A 1 102 ? -17.917 9.279 8.241 1.00 95.50 102 GLU A O 1
ATOM 803 N N . HIS A 1 103 ? -15.974 8.897 9.287 1.00 96.50 103 HIS A N 1
ATOM 804 C CA . HIS A 1 103 ? -15.991 7.444 9.112 1.00 96.50 103 HIS A CA 1
ATOM 805 C C . HIS A 1 103 ? -15.863 6.639 10.413 1.00 96.50 103 HIS A C 1
ATOM 807 O O . HIS A 1 103 ? -15.588 5.436 10.366 1.00 96.50 103 HIS A O 1
ATOM 813 N N . GLU A 1 104 ? -16.113 7.262 11.562 1.00 95.69 104 GLU A N 1
ATOM 814 C CA . GLU A 1 104 ? -16.016 6.631 12.882 1.00 95.69 104 GLU A CA 1
ATOM 815 C C . GLU A 1 104 ? -16.913 5.387 12.987 1.00 95.69 104 GLU A C 1
ATOM 817 O O . GLU A 1 104 ? -16.461 4.328 13.422 1.00 95.69 104 GLU A O 1
ATOM 822 N N . GLU A 1 105 ? -18.129 5.445 12.430 1.00 97.31 105 GLU A N 1
ATOM 823 C CA . GLU A 1 105 ? -19.071 4.315 12.403 1.00 97.31 105 GLU A CA 1
ATOM 824 C C . GLU A 1 105 ? -18.469 3.056 11.741 1.00 97.31 105 GLU A C 1
ATOM 826 O O . GLU A 1 105 ? -18.755 1.921 12.131 1.00 97.31 105 GLU A O 1
ATOM 831 N N . VAL A 1 106 ? -17.610 3.223 10.727 1.00 98.31 106 VAL A N 1
ATOM 832 C CA . VAL A 1 106 ? -16.950 2.097 10.047 1.00 98.31 106 VAL A CA 1
ATOM 833 C C . VAL A 1 106 ? -15.908 1.451 10.961 1.00 98.31 106 VAL A C 1
ATOM 835 O O . VAL A 1 106 ? -15.812 0.220 11.002 1.00 98.31 106 VAL A O 1
ATOM 838 N N . VAL A 1 107 ? -15.158 2.266 11.707 1.00 98.25 107 VAL A N 1
ATOM 839 C CA . VAL A 1 107 ? -14.151 1.820 12.682 1.00 98.25 107 VAL A CA 1
ATOM 840 C C . VAL A 1 107 ? -14.821 1.084 13.843 1.00 98.25 107 VAL A C 1
ATOM 842 O O . VAL A 1 107 ? -14.399 -0.018 14.199 1.00 98.25 107 VAL A O 1
ATOM 845 N N . GLU A 1 108 ? -15.916 1.623 14.378 1.00 97.75 108 GLU A N 1
ATOM 846 C CA . GLU A 1 108 ? -16.706 0.963 15.422 1.00 97.75 108 GLU A CA 1
ATOM 847 C C . GLU A 1 108 ? -17.298 -0.361 14.939 1.00 97.75 108 GLU A C 1
ATOM 849 O O . GLU A 1 108 ? -17.216 -1.391 15.618 1.00 97.75 108 GLU A O 1
ATOM 854 N N . ARG A 1 109 ? -17.856 -0.377 13.723 1.00 98.38 109 ARG A N 1
ATOM 855 C CA . ARG A 1 109 ? -18.395 -1.600 13.127 1.00 98.38 109 ARG A CA 1
ATOM 856 C C . ARG A 1 109 ? -17.317 -2.668 12.990 1.00 98.38 109 ARG A C 1
ATOM 858 O O . ARG A 1 109 ? -17.577 -3.813 13.361 1.00 98.38 109 ARG A O 1
ATOM 865 N N . PHE A 1 110 ? -16.125 -2.310 12.503 1.00 98.50 110 PHE A N 1
ATOM 866 C CA . PHE A 1 110 ? -14.983 -3.225 12.471 1.00 98.50 110 PHE A CA 1
ATOM 867 C C . PHE A 1 110 ? -14.683 -3.769 13.872 1.00 98.50 110 PHE A C 1
ATOM 869 O O . PHE A 1 110 ? -14.597 -4.985 14.061 1.00 98.50 110 PHE A O 1
ATOM 876 N N . TRP A 1 111 ? -14.590 -2.888 14.871 1.00 98.00 111 TRP A N 1
ATOM 877 C CA . TRP A 1 111 ? -14.274 -3.285 16.238 1.00 98.00 111 TRP A CA 1
ATOM 878 C C . TRP A 1 111 ? -15.249 -4.334 16.775 1.00 98.00 111 TRP A C 1
ATOM 880 O O . TRP A 1 111 ? -14.834 -5.402 17.220 1.00 98.00 111 TRP A O 1
ATOM 890 N N . PHE A 1 112 ? -16.555 -4.080 16.692 1.00 96.75 112 PHE A N 1
ATOM 891 C CA . PHE A 1 112 ? -17.551 -4.960 17.307 1.00 96.75 112 PHE A CA 1
ATOM 892 C C . PHE A 1 112 ? -17.884 -6.210 16.483 1.00 96.75 112 PHE A C 1
ATOM 894 O O . PHE A 1 112 ? -18.250 -7.242 17.059 1.00 96.75 112 PHE A O 1
ATOM 901 N N . LYS A 1 113 ? -17.809 -6.136 15.147 1.00 97.12 113 LYS A N 1
ATOM 902 C CA . LYS A 1 113 ? -18.237 -7.224 14.245 1.00 97.12 113 LYS A CA 1
ATOM 903 C C . LYS A 1 113 ? -17.095 -8.109 13.760 1.00 97.12 113 LYS A C 1
ATOM 905 O O . LYS A 1 113 ? -17.345 -9.275 13.449 1.00 97.12 113 LYS A O 1
ATOM 910 N N . GLU A 1 114 ? -15.873 -7.590 13.750 1.00 96.88 114 GLU A N 1
ATOM 911 C CA . GLU A 1 114 ? -14.691 -8.301 13.271 1.00 96.88 114 GLU A CA 1
ATOM 912 C C . GLU A 1 114 ? -13.724 -8.580 14.423 1.00 96.88 114 GLU A C 1
ATOM 914 O O . GLU A 1 114 ? -13.563 -9.733 14.834 1.00 96.88 114 GLU A O 1
ATOM 919 N N . PHE A 1 115 ? -13.166 -7.526 15.019 1.00 95.44 115 PHE A N 1
ATOM 920 C CA . PHE A 1 115 ? -12.109 -7.642 16.022 1.00 95.44 115 PHE A CA 1
ATOM 921 C C . PHE A 1 115 ? -12.581 -8.316 17.322 1.00 95.44 115 PHE A C 1
ATOM 923 O O . PHE A 1 115 ? -12.006 -9.313 17.760 1.00 95.44 115 PHE A O 1
ATOM 930 N N . ALA A 1 116 ? -13.676 -7.838 17.921 1.00 93.75 116 ALA A N 1
ATOM 931 C CA . ALA A 1 116 ? -14.235 -8.387 19.159 1.00 93.75 116 ALA A CA 1
ATOM 932 C C . ALA A 1 116 ? -14.748 -9.827 18.991 1.00 93.75 116 ALA A C 1
ATOM 934 O O . ALA A 1 116 ? -14.755 -10.606 19.945 1.00 93.75 116 ALA A O 1
ATOM 935 N N . GLN A 1 117 ? -15.126 -10.199 17.764 1.00 93.94 117 GLN A N 1
ATOM 936 C CA . GLN A 1 117 ? -15.526 -11.562 17.408 1.00 93.94 117 GLN A CA 1
ATOM 937 C C . GLN A 1 117 ? -14.326 -12.480 17.126 1.00 93.94 117 GLN A C 1
ATOM 939 O O . GLN A 1 117 ? -14.528 -13.652 16.811 1.00 93.94 117 GLN A O 1
ATOM 944 N N . LYS A 1 118 ? -13.088 -11.978 17.262 1.00 92.31 118 LYS A N 1
ATOM 945 C CA . LYS A 1 118 ? -11.833 -12.700 16.998 1.00 92.31 118 LYS A CA 1
ATOM 946 C C . LYS A 1 118 ? -11.733 -13.243 15.571 1.00 92.31 118 LYS A C 1
ATOM 948 O O . LYS A 1 118 ? -11.185 -14.325 15.360 1.00 92.31 118 LYS A O 1
ATOM 953 N N . LYS A 1 119 ? -12.286 -12.518 14.600 1.00 95.81 119 LYS A N 1
ATOM 954 C CA . LYS A 1 119 ? -12.087 -12.838 13.185 1.00 95.81 119 LYS A CA 1
ATOM 955 C C . LYS A 1 119 ? -10.712 -12.356 12.731 1.00 95.81 119 LYS A C 1
ATOM 957 O O . LYS A 1 119 ? -10.211 -11.353 13.235 1.00 95.81 119 LYS A O 1
ATOM 962 N N . ASP A 1 120 ? -10.137 -13.053 11.759 1.00 94.88 120 ASP A N 1
ATOM 963 C CA . ASP A 1 120 ? -8.848 -12.714 11.143 1.00 94.88 120 ASP A CA 1
ATOM 964 C C . ASP A 1 120 ? -9.023 -11.699 9.999 1.00 94.88 120 ASP A C 1
ATOM 966 O O . ASP A 1 120 ? -8.628 -11.921 8.857 1.00 94.88 120 ASP A O 1
ATOM 970 N N . THR A 1 121 ? -9.726 -10.605 10.296 1.00 97.06 121 THR A N 1
ATOM 971 C CA . THR A 1 121 ? -10.015 -9.540 9.332 1.00 97.06 121 THR A CA 1
ATOM 972 C C . THR A 1 121 ? -9.009 -8.410 9.518 1.00 97.06 121 THR A C 1
ATOM 974 O O . THR A 1 121 ? -8.927 -7.813 10.592 1.00 97.06 121 THR A O 1
ATOM 977 N N . ASP A 1 122 ? -8.261 -8.089 8.465 1.00 97.38 122 ASP A N 1
ATOM 978 C CA . ASP A 1 122 ? -7.308 -6.981 8.476 1.00 97.38 122 ASP A CA 1
ATOM 979 C C . ASP A 1 122 ? -8.030 -5.621 8.484 1.00 97.38 122 ASP A C 1
ATOM 981 O O . ASP A 1 122 ? -8.929 -5.360 7.677 1.00 97.38 122 ASP A O 1
ATOM 985 N N . PHE A 1 123 ? -7.621 -4.739 9.402 1.00 98.19 123 PHE A N 1
ATOM 986 C CA . PHE A 1 123 ? -8.211 -3.407 9.559 1.00 98.19 123 PHE A CA 1
ATOM 987 C C . PHE A 1 123 ? -8.047 -2.561 8.293 1.00 98.19 123 PHE A C 1
ATOM 989 O O . PHE A 1 123 ? -8.984 -1.871 7.888 1.00 98.19 123 PHE A O 1
ATOM 996 N N . TYR A 1 124 ? -6.876 -2.618 7.647 1.00 98.19 124 TYR A N 1
ATOM 997 C CA . TYR A 1 124 ? -6.599 -1.825 6.450 1.00 98.19 124 TYR A CA 1
ATOM 998 C C . TYR A 1 124 ? -7.504 -2.242 5.288 1.00 98.19 124 TYR A C 1
ATOM 1000 O O . TYR A 1 124 ? -8.116 -1.384 4.645 1.00 98.19 124 TYR A O 1
ATOM 1008 N N . ALA A 1 125 ? -7.628 -3.547 5.047 1.00 98.12 125 ALA A N 1
ATOM 1009 C CA . ALA A 1 125 ? -8.519 -4.096 4.036 1.00 98.12 125 ALA A CA 1
ATOM 1010 C C . ALA A 1 125 ? -9.976 -3.692 4.297 1.00 98.12 125 ALA A C 1
ATOM 1012 O O . ALA A 1 125 ? -10.610 -3.074 3.438 1.00 98.12 125 ALA A O 1
ATOM 1013 N N . TYR A 1 126 ? -10.471 -3.929 5.513 1.00 98.62 126 TYR A N 1
ATOM 1014 C CA . TYR A 1 126 ? -11.855 -3.627 5.854 1.00 98.62 126 TYR A CA 1
ATOM 1015 C C . TYR A 1 126 ? -12.159 -2.128 5.740 1.00 98.62 126 TYR A C 1
ATOM 1017 O O . TYR A 1 126 ? -13.092 -1.728 5.043 1.00 98.62 126 TYR A O 1
ATOM 1025 N N . VAL A 1 127 ? -11.379 -1.278 6.409 1.00 98.38 127 VAL A N 1
ATOM 1026 C CA . VAL A 1 127 ? -11.676 0.155 6.503 1.00 98.38 127 VAL A CA 1
ATOM 1027 C C . VAL A 1 127 ? -11.279 0.866 5.211 1.00 98.38 127 VAL A C 1
ATOM 1029 O O . VAL A 1 127 ? -12.126 1.457 4.544 1.00 98.38 127 VAL A O 1
ATOM 1032 N N . CYS A 1 128 ? -10.012 0.793 4.803 1.00 98.19 128 CYS A N 1
ATOM 1033 C CA . CYS A 1 128 ? -9.480 1.652 3.744 1.00 98.19 128 CYS A CA 1
ATOM 1034 C C . CYS A 1 128 ? -9.822 1.187 2.323 1.00 98.19 128 CYS A C 1
ATOM 1036 O O . CYS A 1 128 ? -9.937 2.027 1.420 1.00 98.19 128 CYS A O 1
ATOM 1038 N N . ILE A 1 129 ? -9.951 -0.126 2.104 1.00 98.06 129 ILE A N 1
ATOM 1039 C CA . ILE A 1 129 ? -10.200 -0.704 0.775 1.00 98.06 129 ILE A CA 1
ATOM 1040 C C . ILE A 1 129 ? -11.694 -0.951 0.557 1.00 98.06 129 ILE A C 1
ATOM 1042 O O . ILE A 1 129 ? -12.238 -0.455 -0.433 1.00 98.06 129 ILE A O 1
ATOM 1046 N N . ASP A 1 130 ? -12.354 -1.670 1.466 1.00 97.69 130 ASP A N 1
ATOM 1047 C CA . ASP A 1 130 ? -13.713 -2.171 1.233 1.00 97.69 130 ASP A CA 1
ATOM 1048 C C . ASP A 1 130 ? -14.797 -1.131 1.543 1.00 97.69 130 ASP A C 1
ATOM 1050 O O . ASP A 1 130 ? -15.733 -0.950 0.754 1.00 97.69 130 ASP A O 1
ATOM 1054 N N . HIS A 1 131 ? -14.661 -0.420 2.667 1.00 97.56 131 HIS A N 1
ATOM 1055 C CA . HIS A 1 131 ? -15.687 0.505 3.152 1.00 97.56 131 HIS A CA 1
ATOM 1056 C C . HIS A 1 131 ? -15.461 1.941 2.676 1.00 97.56 131 HIS A C 1
ATOM 1058 O O . HIS A 1 131 ? -16.321 2.494 1.992 1.00 97.56 131 HIS A O 1
ATOM 1064 N N . LEU A 1 132 ? -14.300 2.534 2.971 1.00 96.31 132 LEU A N 1
ATOM 1065 C CA . LEU A 1 132 ? -13.992 3.909 2.555 1.00 96.31 132 LEU A CA 1
ATOM 1066 C C . LEU A 1 132 ? -13.662 3.990 1.060 1.00 96.31 132 LEU A C 1
ATOM 1068 O O . LEU A 1 132 ? -13.835 5.039 0.444 1.00 96.31 132 LEU A O 1
ATOM 1072 N N . LYS A 1 133 ? -13.182 2.889 0.462 1.00 96.44 133 LYS A N 1
ATOM 1073 C CA . LYS A 1 133 ? -12.792 2.805 -0.958 1.00 96.44 133 LYS A CA 1
ATOM 1074 C C . LYS A 1 133 ? -11.827 3.912 -1.386 1.00 96.44 133 LYS A C 1
ATOM 1076 O O . LYS A 1 133 ? -11.863 4.369 -2.526 1.00 96.44 133 LYS A O 1
ATOM 1081 N N . VAL A 1 134 ? -10.947 4.325 -0.477 1.00 96.00 134 VAL A N 1
ATOM 1082 C CA . VAL A 1 134 ? -9.912 5.337 -0.737 1.00 96.00 134 VAL A CA 1
ATOM 1083 C C . VAL A 1 134 ? -8.620 4.690 -1.230 1.00 96.00 134 VAL A C 1
ATOM 1085 O O . VAL A 1 134 ? -7.896 5.288 -2.025 1.00 96.00 134 VAL A O 1
ATOM 1088 N N . CYS A 1 135 ? -8.363 3.441 -0.836 1.00 98.12 135 CYS A N 1
ATOM 1089 C CA . CYS A 1 135 ? -7.194 2.667 -1.239 1.00 98.12 135 CYS A CA 1
ATOM 1090 C C . CYS A 1 135 ? -7.542 1.458 -2.113 1.00 98.12 135 CYS A C 1
ATOM 1092 O O . CYS A 1 135 ? -8.710 1.094 -2.278 1.00 98.12 135 CYS A O 1
ATOM 1094 N N . CYS A 1 136 ? -6.494 0.844 -2.659 1.00 98.19 136 CYS A N 1
ATOM 1095 C CA . CYS A 1 136 ? -6.546 -0.418 -3.382 1.00 98.19 136 CYS A CA 1
ATOM 1096 C C . CYS A 1 136 ? -5.688 -1.492 -2.695 1.00 98.19 136 CYS A C 1
ATOM 1098 O O . CYS A 1 136 ? -4.755 -1.133 -1.968 1.00 98.19 136 CYS A O 1
ATOM 1100 N N . PRO A 1 137 ? -5.958 -2.789 -2.945 1.00 97.75 137 PRO A N 1
ATOM 1101 C CA . PRO A 1 137 ? -5.045 -3.869 -2.588 1.00 97.75 137 PRO A CA 1
ATOM 1102 C C . PRO A 1 137 ? -3.640 -3.639 -3.148 1.00 97.75 137 PRO A C 1
ATOM 1104 O O . PRO A 1 137 ? -3.448 -2.899 -4.120 1.00 97.75 137 PRO A O 1
ATOM 1107 N N . ASN A 1 138 ? -2.650 -4.298 -2.550 1.00 95.62 138 ASN A N 1
ATOM 1108 C CA . ASN A 1 138 ? -1.274 -4.163 -3.008 1.00 95.62 138 ASN A CA 1
ATOM 1109 C C . ASN A 1 138 ? -1.135 -4.570 -4.485 1.00 95.62 138 ASN A C 1
ATOM 1111 O O . ASN A 1 138 ? -1.837 -5.468 -4.949 1.00 95.62 138 ASN A O 1
ATOM 1115 N N . ASN A 1 139 ? -0.236 -3.910 -5.220 1.00 97.06 139 ASN A N 1
ATOM 1116 C CA . ASN A 1 139 ? 0.041 -4.205 -6.634 1.00 97.06 139 ASN A CA 1
ATOM 1117 C C . ASN A 1 139 ? -1.161 -4.020 -7.588 1.00 97.06 139 ASN A C 1
ATOM 1119 O O . ASN A 1 139 ? -1.196 -4.573 -8.689 1.00 97.06 139 ASN A O 1
ATOM 1123 N N . THR A 1 140 ? -2.138 -3.205 -7.185 1.00 98.19 140 THR A N 1
ATOM 1124 C CA . THR A 1 140 ? -3.269 -2.774 -8.019 1.00 98.19 140 THR A CA 1
ATOM 1125 C C . THR A 1 140 ? -3.405 -1.250 -8.000 1.00 98.1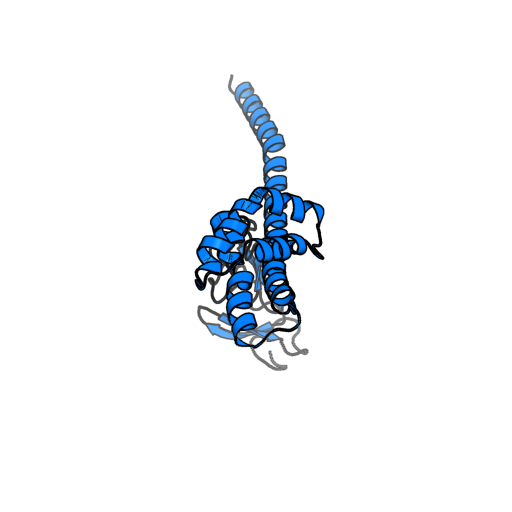9 140 THR A C 1
ATOM 1127 O O . THR A 1 140 ? -2.867 -0.602 -7.103 1.00 98.19 140 THR A O 1
ATOM 1130 N N . TYR A 1 141 ? -4.082 -0.653 -8.981 1.00 97.69 141 TYR A N 1
ATOM 1131 C CA . TYR A 1 141 ? -4.142 0.803 -9.137 1.00 97.69 141 TYR A CA 1
ATOM 1132 C C . TYR A 1 141 ? -5.451 1.295 -9.770 1.00 97.69 141 TYR A C 1
ATOM 1134 O O . TYR A 1 141 ? -6.211 0.543 -10.384 1.00 97.69 141 TYR A O 1
ATOM 1142 N N . GLY A 1 142 ? -5.684 2.604 -9.676 1.00 96.19 142 GLY A N 1
ATOM 1143 C CA . GLY A 1 142 ? -6.798 3.270 -10.345 1.00 96.19 142 GLY A CA 1
ATOM 1144 C C . GLY A 1 142 ? -8.152 3.026 -9.676 1.00 96.19 142 GLY A C 1
ATOM 1145 O O . GLY A 1 142 ? -8.269 2.338 -8.665 1.00 96.19 142 GLY A O 1
ATOM 1146 N N . LYS A 1 143 ? -9.204 3.637 -10.229 1.00 94.88 143 LYS A N 1
ATOM 1147 C CA . LYS A 1 143 ? -10.545 3.677 -9.618 1.00 94.88 143 LYS A CA 1
ATOM 1148 C C . LYS A 1 143 ? -11.079 2.286 -9.253 1.00 94.88 143 LYS A C 1
ATOM 1150 O O . LYS A 1 143 ? -11.666 2.116 -8.181 1.00 94.88 143 LYS A O 1
ATOM 1155 N N . ASP A 1 144 ? -10.827 1.319 -10.125 1.00 95.44 144 ASP A N 1
ATOM 1156 C CA . ASP A 1 144 ? -11.342 -0.046 -10.029 1.00 95.44 144 ASP A CA 1
ATOM 1157 C C . ASP A 1 144 ? -10.311 -1.039 -9.463 1.00 95.44 144 ASP A C 1
ATOM 1159 O O . ASP A 1 144 ? -10.583 -2.233 -9.420 1.00 95.44 144 ASP A O 1
ATOM 1163 N N . CYS A 1 145 ? -9.152 -0.556 -8.990 1.00 97.56 145 CYS A N 1
ATOM 1164 C CA . CYS A 1 145 ? -8.056 -1.385 -8.479 1.00 97.56 145 CYS A CA 1
ATOM 1165 C C . CYS A 1 145 ? -7.632 -2.482 -9.465 1.00 97.56 145 CYS A C 1
ATOM 1167 O O . CYS A 1 145 ? -7.554 -3.665 -9.132 1.00 97.56 145 CYS A O 1
ATOM 1169 N N . THR A 1 146 ? -7.349 -2.075 -10.699 1.00 97.75 146 THR A N 1
ATOM 1170 C CA . THR A 1 146 ? -6.848 -2.965 -11.747 1.00 97.75 146 THR A CA 1
ATOM 1171 C C . THR A 1 146 ? -5.445 -3.462 -11.381 1.00 97.75 146 THR A C 1
ATOM 1173 O O . THR A 1 146 ? -4.644 -2.669 -10.882 1.00 97.75 146 THR A O 1
ATOM 1176 N N . PRO A 1 147 ? -5.100 -4.739 -11.630 1.00 98.00 147 PRO A N 1
ATOM 1177 C CA . PRO A 1 147 ? -3.738 -5.234 -11.446 1.00 98.00 147 PRO A CA 1
ATOM 1178 C C . PRO A 1 147 ? -2.703 -4.412 -12.214 1.00 98.00 147 PRO A C 1
ATOM 1180 O O . PRO A 1 147 ? -2.923 -4.047 -13.370 1.00 98.00 147 PRO A O 1
ATOM 1183 N N . CYS A 1 148 ? -1.561 -4.146 -11.581 1.00 97.81 148 CYS A N 1
ATOM 1184 C CA . CYS A 1 148 ? -0.423 -3.524 -12.249 1.00 97.81 148 CYS A CA 1
ATOM 1185 C C . CYS A 1 148 ? 0.094 -4.397 -13.412 1.00 97.81 148 CYS A C 1
ATOM 1187 O O . CYS A 1 148 ? -0.076 -5.622 -13.389 1.00 97.81 148 CYS A O 1
ATOM 1189 N N . PRO A 1 149 ? 0.754 -3.806 -14.429 1.00 95.44 149 PRO A N 1
ATOM 1190 C CA . PRO A 1 149 ? 1.395 -4.583 -15.490 1.00 95.44 149 PRO A CA 1
ATOM 1191 C C . PRO A 1 149 ? 2.382 -5.599 -14.902 1.00 95.44 149 PRO A C 1
ATOM 1193 O O . PRO A 1 149 ? 3.057 -5.285 -13.930 1.00 95.44 149 PRO A O 1
ATOM 1196 N N . GLY A 1 150 ? 2.461 -6.813 -15.450 1.00 92.00 150 GLY A N 1
ATOM 1197 C CA . GLY A 1 150 ? 3.222 -7.919 -14.837 1.00 92.00 150 GLY A CA 1
ATOM 1198 C C . GLY A 1 150 ? 2.483 -8.653 -13.703 1.00 92.00 150 GLY A C 1
ATOM 1199 O O . GLY A 1 150 ? 2.956 -9.678 -13.221 1.00 92.00 150 GLY A O 1
ATOM 1200 N N . GLY A 1 151 ? 1.290 -8.185 -13.324 1.00 93.56 151 GLY A N 1
ATOM 1201 C CA . GLY A 1 151 ? 0.418 -8.830 -12.345 1.00 93.56 151 GLY A CA 1
ATOM 1202 C C . GLY A 1 151 ? 0.699 -8.421 -10.900 1.00 93.56 151 GLY A C 1
ATOM 1203 O O . GLY A 1 151 ? 1.592 -7.626 -10.608 1.00 93.56 151 GLY A O 1
ATOM 1204 N N . VAL A 1 152 ? -0.097 -8.977 -9.982 1.00 94.44 152 VAL A N 1
ATOM 1205 C CA . VAL A 1 152 ? 0.004 -8.670 -8.546 1.00 94.44 152 VAL A CA 1
ATOM 1206 C C . VAL A 1 152 ? 1.225 -9.302 -7.884 1.00 94.44 152 VAL A C 1
ATOM 1208 O O . VAL A 1 152 ? 1.696 -8.778 -6.885 1.00 94.44 152 VAL A O 1
ATOM 1211 N N . ASP A 1 153 ? 1.767 -10.389 -8.429 1.00 93.00 153 ASP A N 1
ATOM 1212 C CA . ASP A 1 153 ? 2.933 -11.061 -7.840 1.00 93.00 153 ASP A CA 1
ATOM 1213 C C . ASP A 1 153 ? 4.246 -10.364 -8.213 1.00 93.00 153 ASP A C 1
ATOM 1215 O O . ASP A 1 153 ? 5.201 -10.344 -7.437 1.00 93.00 153 ASP A O 1
ATOM 1219 N N . ARG A 1 154 ? 4.299 -9.791 -9.421 1.00 92.88 154 ARG A N 1
ATOM 1220 C CA . ARG A 1 154 ? 5.492 -9.165 -10.002 1.00 92.88 154 ARG A CA 1
ATOM 1221 C C . ARG A 1 154 ? 5.115 -7.881 -10.750 1.00 92.88 154 ARG A C 1
ATOM 1223 O O . ARG A 1 154 ? 5.251 -7.835 -11.976 1.00 92.88 154 ARG A O 1
ATOM 1230 N N . PRO A 1 155 ? 4.661 -6.826 -10.048 1.00 95.12 155 PRO A N 1
ATOM 1231 C CA . PRO A 1 155 ? 4.364 -5.549 -10.690 1.00 95.12 155 PRO A CA 1
ATOM 1232 C C . PRO A 1 155 ? 5.588 -5.059 -11.476 1.00 95.12 155 PRO A C 1
ATOM 1234 O O . PRO A 1 155 ? 6.730 -5.161 -11.024 1.00 95.12 155 PRO A O 1
ATOM 1237 N N . CYS A 1 156 ? 5.355 -4.583 -12.695 1.00 96.00 156 CYS A N 1
ATOM 1238 C CA . CYS A 1 156 ? 6.380 -4.199 -13.663 1.00 96.00 156 CYS A CA 1
ATOM 1239 C C . CYS A 1 156 ? 7.437 -5.293 -13.897 1.00 96.00 156 CYS A C 1
ATOM 1241 O O . CYS A 1 156 ? 8.631 -5.007 -13.991 1.00 96.00 156 CYS A O 1
ATOM 1243 N N . ASN A 1 157 ? 6.990 -6.556 -13.919 1.00 94.19 157 ASN A N 1
ATOM 1244 C CA . ASN A 1 157 ? 7.792 -7.783 -14.025 1.00 94.19 157 ASN A CA 1
ATOM 1245 C C . ASN A 1 157 ? 8.863 -7.951 -12.926 1.00 94.19 157 ASN A C 1
ATOM 1247 O O . ASN A 1 157 ? 9.773 -8.778 -13.035 1.00 94.19 157 ASN A O 1
ATOM 1251 N N . GLY A 1 158 ? 8.731 -7.203 -11.826 1.00 94.62 158 GLY A N 1
ATOM 1252 C CA . GLY A 1 158 ? 9.715 -7.130 -10.744 1.00 94.62 158 GLY A CA 1
ATOM 1253 C C . GLY A 1 158 ? 10.873 -6.165 -11.017 1.00 94.62 158 GLY A C 1
ATOM 1254 O O . GLY A 1 158 ? 11.777 -6.054 -10.195 1.00 94.62 158 GLY A O 1
ATOM 1255 N N . ASN A 1 159 ? 10.837 -5.443 -12.139 1.00 95.94 159 ASN A N 1
ATOM 1256 C CA . ASN A 1 159 ? 11.912 -4.574 -12.616 1.00 95.94 159 ASN A CA 1
ATOM 1257 C C . ASN A 1 159 ? 11.517 -3.088 -12.614 1.00 95.94 159 ASN A C 1
ATOM 1259 O O . ASN A 1 159 ? 12.130 -2.271 -13.302 1.00 95.94 159 ASN A O 1
ATOM 1263 N N . GLY A 1 160 ? 10.493 -2.708 -11.849 1.00 95.81 160 GLY A N 1
ATOM 1264 C CA . GLY A 1 160 ? 10.055 -1.321 -11.742 1.00 95.81 160 GLY A CA 1
ATOM 1265 C C . GLY A 1 160 ? 8.954 -1.106 -10.712 1.00 95.81 160 GLY A C 1
ATOM 1266 O O . GLY A 1 160 ? 8.529 -2.035 -10.033 1.00 95.81 160 GLY A O 1
ATOM 1267 N N . ALA A 1 161 ? 8.491 0.138 -10.621 1.00 97.00 161 ALA A N 1
ATOM 1268 C CA . ALA A 1 161 ? 7.379 0.546 -9.767 1.00 97.00 161 ALA A CA 1
ATOM 1269 C C . ALA A 1 161 ? 6.154 0.930 -10.603 1.00 97.00 161 ALA A C 1
ATOM 1271 O O . ALA A 1 161 ? 6.284 1.614 -11.623 1.00 97.00 161 ALA A O 1
ATOM 1272 N N . CYS A 1 162 ? 4.969 0.540 -10.144 1.00 97.62 162 CYS A N 1
ATOM 1273 C CA . CYS A 1 162 ? 3.705 0.816 -10.816 1.00 97.62 162 CYS A CA 1
ATOM 1274 C C . CYS A 1 162 ? 3.136 2.184 -10.394 1.00 97.62 162 CYS A C 1
ATOM 1276 O O . CYS A 1 162 ? 3.005 2.497 -9.208 1.00 97.62 162 CYS A O 1
ATOM 1278 N N . ASP A 1 163 ? 2.795 3.039 -11.359 1.00 97.38 163 ASP A N 1
ATOM 1279 C CA . ASP A 1 163 ? 2.178 4.334 -11.067 1.00 97.38 163 ASP A CA 1
ATOM 1280 C C . ASP A 1 163 ? 0.754 4.179 -10.506 1.00 97.38 163 ASP A C 1
ATOM 1282 O O . ASP A 1 163 ? -0.162 3.765 -11.216 1.00 97.38 163 ASP A O 1
ATOM 1286 N N . GLY A 1 164 ? 0.558 4.584 -9.248 1.00 95.81 164 GLY A N 1
ATOM 1287 C CA . GLY A 1 164 ? -0.728 4.463 -8.552 1.00 95.81 164 GLY A CA 1
ATOM 1288 C C . GLY A 1 164 ? -0.895 3.186 -7.736 1.00 95.81 164 GLY A C 1
ATOM 1289 O O . GLY A 1 164 ? -1.997 2.904 -7.277 1.00 95.81 164 GLY A O 1
ATOM 1290 N N . GLU A 1 165 ? 0.178 2.419 -7.544 1.00 96.94 165 GLU A N 1
ATOM 1291 C CA . GLU A 1 165 ? 0.145 1.192 -6.753 1.00 96.94 165 GLU A CA 1
ATOM 1292 C C . GLU A 1 165 ? -0.468 1.406 -5.355 1.00 96.94 165 GLU A C 1
ATOM 1294 O O . GLU A 1 165 ? -0.068 2.286 -4.584 1.00 96.94 165 GLU A O 1
ATOM 1299 N N . GLY A 1 166 ? -1.480 0.599 -5.038 1.00 96.88 166 GLY A N 1
ATOM 1300 C CA . GLY A 1 166 ? -2.238 0.645 -3.792 1.00 96.88 166 GLY A CA 1
ATOM 1301 C C . GLY A 1 166 ? -3.153 1.865 -3.648 1.00 96.88 166 GLY A C 1
ATOM 1302 O O . GLY A 1 166 ? -3.693 2.089 -2.561 1.00 96.88 166 GLY A O 1
ATOM 1303 N N . THR A 1 167 ? -3.342 2.677 -4.694 1.00 96.69 167 THR A N 1
ATOM 1304 C CA . THR A 1 167 ? -4.213 3.859 -4.655 1.00 96.69 167 THR A CA 1
ATOM 1305 C C . THR A 1 167 ? -5.296 3.811 -5.725 1.00 96.69 167 THR A C 1
ATOM 1307 O O . THR A 1 167 ? -5.139 3.231 -6.794 1.00 96.69 167 THR A O 1
ATOM 1310 N N . ARG A 1 168 ? -6.408 4.508 -5.468 1.00 96.19 168 ARG A N 1
ATOM 1311 C CA . ARG A 1 168 ? -7.533 4.642 -6.414 1.00 96.19 168 ARG A CA 1
ATOM 1312 C C . ARG A 1 168 ? -7.254 5.599 -7.580 1.00 96.19 168 ARG A C 1
ATOM 1314 O O . ARG A 1 168 ? -8.165 6.074 -8.255 1.00 96.19 168 ARG A O 1
ATOM 1321 N N . THR A 1 169 ? -5.987 5.927 -7.794 1.00 94.56 169 THR A N 1
ATOM 1322 C CA . THR A 1 169 ? -5.501 6.901 -8.773 1.00 94.56 169 THR A CA 1
ATOM 1323 C C . THR A 1 169 ? -4.311 6.313 -9.519 1.00 94.56 169 THR A C 1
ATOM 1325 O O . THR A 1 169 ? -3.848 5.232 -9.185 1.00 94.56 169 THR A O 1
ATOM 1328 N N . GLY A 1 170 ? -3.765 7.061 -10.474 1.00 94.31 170 GLY A N 1
ATOM 1329 C CA . GLY A 1 170 ? -2.596 6.641 -11.240 1.00 94.31 170 GLY A CA 1
ATOM 1330 C C . GLY A 1 170 ? -2.969 5.967 -12.552 1.00 94.31 170 GLY A C 1
ATOM 1331 O O . GLY A 1 170 ? -4.133 5.678 -12.833 1.00 94.31 170 GLY A O 1
ATOM 1332 N N . THR A 1 171 ? -1.954 5.812 -13.386 1.00 96.19 171 THR A N 1
ATOM 1333 C CA . THR A 1 171 ? -2.072 5.354 -14.771 1.00 96.19 171 THR A CA 1
ATOM 1334 C C . THR A 1 171 ? -1.685 3.891 -14.946 1.00 96.19 171 THR A C 1
ATOM 1336 O O . THR A 1 171 ? -1.982 3.320 -15.992 1.00 96.19 171 THR A O 1
ATOM 1339 N N . GLY A 1 172 ? -1.016 3.293 -13.954 1.00 96.62 172 GLY A N 1
ATOM 1340 C CA . GLY A 1 172 ? -0.457 1.944 -14.028 1.00 96.62 172 GLY A CA 1
ATOM 1341 C C . GLY A 1 172 ? 0.823 1.841 -14.840 1.00 96.62 172 GLY A C 1
ATOM 1342 O O . GLY A 1 172 ? 1.374 0.753 -14.965 1.00 96.62 172 GLY A O 1
ATOM 1343 N N . LYS A 1 173 ? 1.316 2.950 -15.404 1.00 97.69 173 LYS A N 1
ATOM 1344 C CA . LYS A 1 173 ? 2.576 2.951 -16.148 1.00 97.69 173 LYS A CA 1
ATOM 1345 C C . LYS A 1 173 ? 3.725 2.531 -15.243 1.00 97.69 173 LYS A C 1
ATOM 1347 O O . LYS A 1 173 ? 3.837 2.999 -14.108 1.00 97.69 173 LYS A O 1
ATOM 1352 N N . CYS A 1 174 ? 4.601 1.694 -15.778 1.00 97.69 174 CYS A N 1
ATOM 1353 C CA . CYS A 1 174 ? 5.784 1.256 -15.067 1.00 97.69 174 CYS A CA 1
ATOM 1354 C C . CYS A 1 174 ? 6.898 2.295 -15.129 1.00 97.69 174 CYS A C 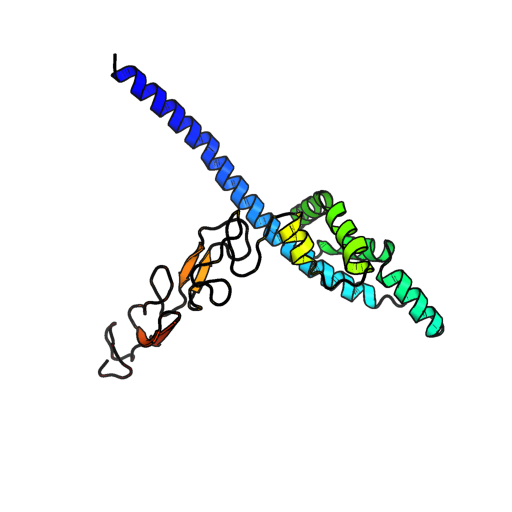1
ATOM 1356 O O . CYS A 1 174 ? 7.199 2.876 -16.171 1.00 97.69 174 CYS A O 1
ATOM 1358 N N . ARG A 1 175 ? 7.539 2.505 -13.983 1.00 97.56 175 ARG A N 1
ATOM 1359 C CA . ARG A 1 175 ? 8.782 3.257 -13.850 1.00 97.56 175 ARG A CA 1
ATOM 1360 C C . ARG A 1 175 ? 9.903 2.268 -13.585 1.00 97.56 175 ARG A C 1
ATOM 1362 O O . ARG A 1 175 ? 10.004 1.746 -12.477 1.00 97.56 175 ARG A O 1
ATOM 1369 N N . CYS A 1 176 ? 10.709 2.007 -14.603 1.00 97.62 176 CYS A N 1
ATOM 1370 C CA . CYS A 1 176 ? 11.711 0.955 -14.538 1.00 97.62 176 CYS A CA 1
ATOM 1371 C C . CYS A 1 176 ? 12.869 1.284 -13.598 1.00 97.62 176 CYS A C 1
ATOM 1373 O O . CYS A 1 176 ? 13.306 2.433 -13.486 1.00 97.62 176 CYS A O 1
ATOM 1375 N N . SER A 1 177 ? 13.347 0.241 -12.928 1.00 96.38 177 SER A N 1
ATOM 1376 C CA . SER A 1 177 ? 14.568 0.236 -12.134 1.00 96.38 177 SER A CA 1
ATOM 1377 C C . SER A 1 177 ? 15.794 0.451 -13.023 1.00 96.38 177 SER A C 1
ATOM 1379 O O . SER A 1 177 ? 15.744 0.296 -14.245 1.00 96.38 177 SER A O 1
ATOM 1381 N N . SER A 1 178 ? 16.921 0.805 -12.402 1.00 94.88 178 SER A N 1
ATOM 1382 C CA . SER A 1 178 ? 18.183 0.987 -13.125 1.00 94.88 178 SER A CA 1
ATOM 1383 C C . SER A 1 178 ? 18.538 -0.265 -13.933 1.00 94.88 178 SER A C 1
ATOM 1385 O O . SER A 1 178 ? 18.458 -1.375 -13.413 1.00 94.88 178 SER A O 1
ATOM 1387 N N . GLY A 1 179 ? 18.919 -0.071 -15.195 1.00 94.69 179 GLY A N 1
ATOM 1388 C CA . GLY A 1 179 ? 19.249 -1.146 -16.132 1.00 94.69 179 GLY A CA 1
ATOM 1389 C C . GLY A 1 179 ? 18.084 -1.683 -16.958 1.00 94.69 179 GLY A C 1
ATOM 1390 O O . GLY A 1 179 ? 18.330 -2.407 -17.916 1.00 94.69 179 GLY A O 1
ATOM 1391 N N . TYR A 1 180 ? 16.847 -1.275 -16.662 1.00 96.81 180 TYR A N 1
ATOM 1392 C CA . TYR A 1 180 ? 15.653 -1.715 -17.382 1.00 96.81 180 TYR A CA 1
ATOM 1393 C C . TYR A 1 180 ? 14.955 -0.556 -18.100 1.00 96.81 180 TYR A C 1
ATOM 1395 O O . TYR A 1 180 ? 15.020 0.602 -17.678 1.00 96.81 180 TYR A O 1
ATOM 1403 N N . GLN A 1 181 ? 14.261 -0.874 -19.188 1.00 95.69 181 GLN A N 1
ATOM 1404 C CA . GLN A 1 181 ? 13.478 0.059 -19.989 1.00 95.69 181 GLN A CA 1
ATOM 1405 C C . GLN A 1 181 ? 12.281 -0.623 -20.671 1.00 95.69 181 GLN A C 1
ATOM 1407 O O . GLN A 1 181 ? 12.098 -1.842 -20.608 1.00 95.69 181 GLN A O 1
ATOM 1412 N N . GLY A 1 182 ? 11.464 0.189 -21.345 1.00 94.88 182 GLY A N 1
ATOM 1413 C CA . GLY A 1 182 ? 10.220 -0.232 -21.989 1.00 94.88 182 GLY A CA 1
ATOM 1414 C C . GLY A 1 182 ? 9.011 -0.169 -21.054 1.00 94.88 182 GLY A C 1
ATOM 1415 O O . GLY A 1 182 ? 9.151 -0.027 -19.842 1.00 94.88 182 GLY A O 1
ATOM 1416 N N . ASP A 1 183 ? 7.813 -0.299 -21.623 1.00 94.12 183 ASP A N 1
ATOM 1417 C CA . ASP A 1 183 ? 6.547 -0.119 -20.891 1.00 94.12 183 ASP A CA 1
ATOM 1418 C C . ASP A 1 183 ? 6.331 -1.147 -19.769 1.00 94.12 183 ASP A C 1
ATOM 1420 O O . ASP A 1 183 ? 5.590 -0.889 -18.822 1.00 94.12 183 ASP A O 1
ATOM 1424 N N . LEU A 1 184 ? 6.993 -2.303 -19.872 1.00 94.31 184 LEU A N 1
ATOM 1425 C CA . LEU A 1 184 ? 6.898 -3.424 -18.937 1.00 94.31 184 LEU A CA 1
ATOM 1426 C C . LEU A 1 184 ? 8.199 -3.695 -18.165 1.00 94.31 184 LEU A C 1
ATOM 1428 O O . LEU A 1 184 ? 8.248 -4.650 -17.394 1.00 94.31 184 LEU A O 1
ATOM 1432 N N . CYS A 1 185 ? 9.247 -2.890 -18.365 1.00 96.12 185 CYS A N 1
ATOM 1433 C CA . CYS A 1 185 ? 10.565 -3.086 -17.742 1.00 96.12 185 CYS A CA 1
ATOM 1434 C C . CYS A 1 185 ? 11.206 -4.459 -18.019 1.00 96.12 185 CYS A C 1
ATOM 1436 O O . CYS A 1 185 ? 11.902 -5.021 -17.174 1.00 96.12 185 CYS A O 1
ATOM 1438 N N . LEU A 1 186 ? 10.962 -5.000 -19.215 1.00 93.88 186 LEU A N 1
ATOM 1439 C CA . LEU A 1 186 ? 11.523 -6.274 -19.676 1.00 93.88 186 LEU A CA 1
ATOM 1440 C C . LEU A 1 186 ? 12.781 -6.101 -20.532 1.00 93.88 186 LEU A C 1
ATOM 1442 O O . LEU A 1 186 ? 13.519 -7.060 -20.717 1.00 93.88 186 LEU A O 1
ATOM 1446 N N . ASN A 1 187 ? 13.052 -4.897 -21.036 1.00 94.06 187 ASN A N 1
ATOM 1447 C CA . ASN A 1 187 ? 14.190 -4.673 -21.922 1.00 94.06 187 ASN A CA 1
ATOM 1448 C C . ASN A 1 187 ? 15.366 -4.109 -21.134 1.00 94.06 187 ASN A C 1
ATOM 1450 O O . ASN A 1 187 ? 15.169 -3.243 -20.279 1.00 94.06 187 ASN A O 1
ATOM 1454 N N . CYS A 1 188 ? 16.586 -4.525 -21.466 1.00 94.62 188 CYS A N 1
ATOM 1455 C CA . CYS A 1 188 ? 17.775 -3.892 -20.914 1.00 94.62 188 CYS A CA 1
ATOM 1456 C C . CYS A 1 188 ? 17.972 -2.500 -21.516 1.00 94.62 188 CYS A C 1
ATOM 1458 O O . CYS A 1 188 ? 17.716 -2.259 -22.699 1.00 94.62 188 CYS A O 1
ATOM 1460 N N . LYS A 1 189 ? 18.359 -1.557 -20.661 1.00 94.94 189 LYS A N 1
ATOM 1461 C CA . LYS A 1 189 ? 18.729 -0.197 -21.050 1.00 94.94 189 LYS A CA 1
ATOM 1462 C C . LYS A 1 189 ? 20.156 -0.185 -21.604 1.00 94.94 189 LYS A C 1
ATOM 1464 O O . LYS A 1 189 ? 20.960 -1.021 -21.213 1.00 94.94 189 LYS A O 1
ATOM 1469 N N . ASP A 1 190 ? 20.486 0.799 -22.435 1.00 93.56 190 ASP A N 1
ATOM 1470 C CA . ASP A 1 190 ? 21.868 1.077 -22.844 1.00 93.56 190 ASP A CA 1
ATOM 1471 C C . ASP A 1 190 ? 22.819 1.082 -21.632 1.00 93.56 190 ASP A C 1
ATOM 1473 O O . ASP A 1 190 ? 22.484 1.581 -20.549 1.00 93.56 190 ASP A O 1
ATOM 1477 N N . GLY A 1 191 ? 23.997 0.487 -21.810 1.00 93.19 191 GLY A N 1
ATOM 1478 C CA . GLY A 1 191 ? 24.951 0.183 -20.746 1.00 93.19 191 GLY A CA 1
ATOM 1479 C C . GLY A 1 191 ? 24.666 -1.121 -19.996 1.00 93.19 191 GLY A C 1
ATOM 1480 O O . GLY A 1 191 ? 25.396 -1.435 -19.055 1.00 93.19 191 GLY A O 1
ATOM 1481 N N . PHE A 1 192 ? 23.635 -1.879 -20.385 1.00 95.31 192 PHE A N 1
ATOM 1482 C CA . PHE A 1 192 ? 23.296 -3.188 -19.831 1.00 95.31 192 PHE A CA 1
ATOM 1483 C C . PHE A 1 192 ? 23.019 -4.204 -20.945 1.00 95.31 192 PHE A C 1
ATOM 1485 O O . PHE A 1 192 ? 22.456 -3.855 -21.980 1.00 95.31 192 PHE A O 1
ATOM 1492 N N . TYR A 1 193 ? 23.362 -5.467 -20.701 1.00 93.69 193 TYR A N 1
ATOM 1493 C CA . TYR A 1 193 ? 23.030 -6.599 -21.566 1.00 93.69 193 TYR A CA 1
ATOM 1494 C C . TYR A 1 193 ? 22.110 -7.584 -20.853 1.00 93.69 193 TYR A C 1
ATOM 1496 O O . TYR A 1 193 ? 22.054 -7.640 -19.619 1.00 93.69 193 TYR A O 1
ATOM 1504 N N . GLU A 1 194 ? 21.390 -8.366 -21.646 1.00 94.31 194 GLU A N 1
ATOM 1505 C CA . GLU A 1 194 ? 20.536 -9.438 -21.158 1.00 94.31 194 GLU A CA 1
ATOM 1506 C C . GLU A 1 194 ? 21.385 -10.674 -20.859 1.00 94.31 194 GLU A C 1
ATOM 1508 O O . GLU A 1 194 ? 21.940 -11.291 -21.762 1.00 94.31 194 GLU A O 1
ATOM 1513 N N . GLU A 1 195 ? 21.494 -11.044 -19.584 1.00 93.56 195 GLU A N 1
ATOM 1514 C CA . GLU A 1 195 ? 22.153 -12.298 -19.205 1.00 93.56 195 GLU A CA 1
ATOM 1515 C C . GLU A 1 195 ? 21.205 -13.490 -19.368 1.00 93.56 195 GLU A C 1
ATOM 1517 O O . GLU A 1 195 ? 21.613 -14.585 -19.750 1.00 93.56 195 GLU A O 1
ATOM 1522 N N . SER A 1 196 ? 19.931 -13.288 -19.039 1.00 90.56 196 SER A N 1
ATOM 1523 C CA . SER A 1 196 ? 18.879 -14.280 -19.233 1.00 90.56 196 SER A CA 1
ATOM 1524 C C . SER A 1 196 ? 17.522 -13.597 -19.306 1.00 90.56 196 SER A C 1
ATOM 1526 O O . SER A 1 196 ? 17.282 -12.603 -18.618 1.00 90.56 196 SER A O 1
ATOM 1528 N N . SER A 1 197 ? 16.620 -14.143 -20.113 1.00 88.94 197 SER A N 1
ATOM 1529 C CA . SER A 1 197 ? 15.230 -13.708 -20.169 1.00 88.94 197 SER A CA 1
ATOM 1530 C C . SER A 1 197 ? 14.287 -14.886 -20.344 1.00 88.94 197 SER A C 1
ATOM 1532 O O . SER A 1 197 ? 14.643 -15.953 -20.851 1.00 88.94 197 SER A O 1
ATOM 1534 N N . ASN A 1 198 ? 13.058 -14.686 -19.889 1.00 85.88 198 ASN A N 1
ATOM 1535 C CA . ASN A 1 198 ? 11.917 -15.495 -20.263 1.00 85.88 198 ASN A CA 1
ATOM 1536 C C . ASN A 1 198 ? 10.683 -14.594 -20.448 1.00 85.88 198 ASN A C 1
ATOM 1538 O O . ASN A 1 198 ? 10.771 -13.371 -20.379 1.00 85.88 198 ASN A O 1
ATOM 1542 N N . GLU A 1 199 ? 9.513 -15.199 -20.653 1.00 73.94 199 GLU A N 1
ATOM 1543 C CA . GLU A 1 199 ? 8.265 -14.457 -20.885 1.00 73.94 199 GLU A CA 1
ATOM 1544 C C . GLU A 1 199 ? 7.820 -13.570 -19.703 1.00 73.94 199 GLU A C 1
ATOM 1546 O O . GLU A 1 199 ? 7.014 -12.662 -19.892 1.00 73.94 199 GLU A O 1
ATOM 1551 N N . THR A 1 200 ? 8.315 -13.818 -18.485 1.00 80.12 200 THR A N 1
ATOM 1552 C CA . THR A 1 200 ? 7.860 -13.158 -17.246 1.00 80.12 200 THR A CA 1
ATOM 1553 C C . THR A 1 200 ? 8.922 -12.310 -16.552 1.00 80.12 200 THR A C 1
ATOM 1555 O O . THR A 1 200 ? 8.591 -11.520 -15.666 1.00 80.12 200 THR A O 1
ATOM 1558 N N . HIS A 1 201 ? 10.198 -12.464 -16.903 1.00 82.62 201 HIS A N 1
ATOM 1559 C CA . HIS A 1 201 ? 11.287 -11.678 -16.343 1.00 82.62 201 HIS A CA 1
ATOM 1560 C C . HIS A 1 201 ? 12.514 -11.670 -17.250 1.00 82.62 201 HIS A C 1
ATOM 1562 O O . HIS A 1 201 ? 12.837 -12.659 -17.902 1.00 82.62 201 HIS A O 1
ATOM 1568 N N . SER A 1 202 ? 13.241 -10.561 -17.185 1.00 91.50 202 SER A N 1
ATOM 1569 C CA . SER A 1 202 ? 14.562 -10.412 -17.788 1.00 91.50 202 SER A CA 1
ATOM 1570 C C . SER A 1 202 ? 15.554 -10.012 -16.710 1.00 91.50 202 SER A C 1
ATOM 1572 O O . SER A 1 202 ? 15.204 -9.259 -15.794 1.00 91.50 202 SER A O 1
ATOM 1574 N N . LEU A 1 203 ? 16.779 -10.519 -16.820 1.00 94.50 203 LEU A N 1
ATOM 1575 C CA . LEU A 1 203 ? 17.904 -10.192 -15.959 1.00 94.50 203 LEU A CA 1
ATOM 1576 C C . LEU A 1 203 ? 18.927 -9.385 -16.756 1.00 94.50 203 LEU A C 1
ATOM 1578 O O . LEU A 1 203 ? 19.625 -9.920 -17.619 1.00 94.50 203 LEU A O 1
ATOM 1582 N N . CYS A 1 204 ? 19.028 -8.101 -16.426 1.00 95.50 204 CYS A N 1
ATOM 1583 C CA . CYS A 1 204 ? 19.965 -7.185 -17.061 1.00 95.50 204 CYS A CA 1
ATOM 1584 C C . CYS A 1 204 ? 21.212 -6.992 -16.197 1.00 95.50 204 CYS A C 1
ATOM 1586 O O . CYS A 1 204 ? 21.116 -6.680 -15.006 1.00 95.50 204 CYS A O 1
ATOM 1588 N N . LYS A 1 205 ? 22.391 -7.131 -16.805 1.00 95.25 205 LYS A N 1
ATOM 1589 C CA . LYS A 1 205 ? 23.689 -6.885 -16.168 1.00 95.25 205 LYS A CA 1
ATOM 1590 C C . LYS A 1 205 ? 24.394 -5.711 -16.813 1.00 95.25 205 LYS A C 1
ATOM 1592 O O . LYS A 1 205 ? 24.277 -5.490 -18.009 1.00 95.25 205 LYS A O 1
ATOM 1597 N N . VAL A 1 206 ? 25.127 -4.953 -16.004 1.00 94.56 206 VAL A N 1
ATOM 1598 C CA . VAL A 1 206 ? 25.901 -3.810 -16.494 1.00 94.56 206 VAL A CA 1
ATOM 1599 C C . VAL A 1 206 ? 26.992 -4.288 -17.454 1.00 94.56 206 VAL A C 1
ATOM 1601 O O . VAL A 1 206 ? 27.649 -5.303 -17.204 1.00 94.56 206 VAL A O 1
ATOM 1604 N N . CYS A 1 207 ? 27.185 -3.553 -18.542 1.00 94.69 207 CYS A N 1
ATOM 1605 C CA . CYS A 1 207 ? 28.300 -3.757 -19.451 1.00 94.69 207 CYS A CA 1
ATOM 1606 C C . CYS A 1 207 ? 29.636 -3.562 -18.731 1.00 94.69 207 CYS A C 1
ATOM 1608 O O . CYS A 1 207 ? 29.750 -2.831 -17.741 1.00 94.69 207 CYS A O 1
ATOM 1610 N N . HIS A 1 208 ? 30.685 -4.189 -19.257 1.00 94.44 208 HIS A N 1
ATOM 1611 C CA . HIS A 1 208 ? 32.032 -3.901 -18.788 1.00 94.44 208 HIS A CA 1
ATOM 1612 C C . HIS A 1 208 ? 32.387 -2.431 -19.065 1.00 94.44 208 HIS A C 1
ATOM 1614 O O . HIS A 1 208 ? 32.011 -1.881 -20.096 1.00 94.44 208 HIS A O 1
ATOM 1620 N N . ILE A 1 209 ? 33.177 -1.802 -18.188 1.00 91.62 209 ILE A N 1
ATOM 1621 C CA . ILE A 1 209 ? 33.562 -0.378 -18.297 1.00 91.62 209 ILE A CA 1
ATOM 1622 C C . ILE A 1 209 ? 34.320 -0.032 -19.594 1.00 91.62 209 ILE A C 1
ATOM 1624 O O . ILE A 1 209 ? 34.440 1.130 -19.966 1.00 91.62 209 ILE A O 1
ATOM 1628 N N . SER A 1 210 ? 34.856 -1.042 -20.280 1.00 92.50 210 SER A N 1
ATOM 1629 C CA . SER A 1 210 ? 35.542 -0.885 -21.570 1.00 92.50 210 SER A CA 1
ATOM 1630 C C . SER A 1 210 ? 34.583 -0.742 -22.754 1.00 92.50 210 SER A C 1
ATOM 1632 O O . SER A 1 210 ? 35.008 -0.289 -23.816 1.00 92.50 210 SER A O 1
ATOM 1634 N N . CYS A 1 211 ? 33.316 -1.130 -22.595 1.00 90.56 211 CYS A N 1
ATOM 1635 C CA . CYS A 1 211 ? 32.296 -0.998 -23.625 1.00 90.56 211 CYS A CA 1
ATOM 1636 C C . CYS A 1 211 ? 31.861 0.466 -23.721 1.00 90.56 211 CYS A C 1
ATOM 1638 O O . CYS A 1 211 ? 31.715 1.151 -22.711 1.00 90.56 211 CYS A O 1
ATOM 1640 N N . LYS A 1 212 ? 31.662 0.956 -24.948 1.00 78.62 212 LYS A N 1
ATOM 1641 C CA . LYS A 1 212 ? 31.414 2.384 -25.170 1.00 78.62 212 LYS A CA 1
ATOM 1642 C C . LYS A 1 212 ? 29.999 2.823 -24.800 1.00 78.62 212 LYS A C 1
ATOM 1644 O O . LYS A 1 212 ? 29.880 3.994 -24.506 1.00 78.62 212 LYS A O 1
ATOM 1649 N N . ASP A 1 213 ? 29.013 1.912 -24.843 1.00 76.81 213 ASP A N 1
ATOM 1650 C CA . ASP A 1 213 ? 27.630 2.049 -24.317 1.00 76.81 213 ASP A CA 1
ATOM 1651 C C . ASP A 1 213 ? 26.779 0.784 -24.594 1.00 76.81 213 ASP A C 1
ATOM 1653 O O . ASP A 1 213 ? 25.811 0.512 -23.892 1.00 76.81 213 ASP A O 1
ATOM 1657 N N . LEU A 1 214 ? 27.131 -0.018 -25.606 1.00 85.44 214 LEU A N 1
ATOM 1658 C CA . LEU A 1 214 ? 26.422 -1.253 -25.967 1.00 85.44 214 LEU A CA 1
ATOM 1659 C C . LEU A 1 214 ? 27.312 -2.479 -25.733 1.00 85.44 214 LEU A C 1
ATOM 1661 O O . LEU A 1 214 ? 28.505 -2.444 -26.045 1.00 85.44 214 LEU A O 1
ATOM 1665 N N . CYS A 1 215 ? 26.718 -3.548 -25.207 1.00 91.06 215 CYS A N 1
ATOM 1666 C CA . CYS A 1 215 ? 27.308 -4.879 -25.097 1.00 91.06 215 CYS A CA 1
ATOM 1667 C C . CYS A 1 215 ? 26.202 -5.943 -25.211 1.00 91.06 215 CYS A C 1
ATOM 1669 O O . CYS A 1 215 ? 25.026 -5.646 -24.997 1.00 91.06 215 CYS A O 1
ATOM 1671 N N . SER A 1 216 ? 26.584 -7.159 -25.579 1.00 90.69 216 SER A N 1
ATOM 1672 C CA . SER A 1 216 ? 25.721 -8.339 -25.708 1.00 90.69 216 SER A CA 1
ATOM 1673 C C . SER A 1 216 ? 26.047 -9.412 -24.661 1.00 90.69 216 SER A C 1
ATOM 1675 O O . SER A 1 216 ? 25.185 -10.221 -24.336 1.00 90.69 216 SER A O 1
ATOM 1677 N N . GLU A 1 217 ? 27.261 -9.408 -24.111 1.00 89.62 217 GLU A N 1
ATOM 1678 C CA . GLU A 1 217 ? 27.745 -10.320 -23.082 1.00 89.62 217 GLU A CA 1
ATOM 1679 C C . GLU A 1 217 ? 28.664 -9.626 -22.059 1.00 89.62 217 GLU A C 1
ATOM 1681 O O . GLU A 1 217 ? 29.011 -8.443 -22.141 1.00 89.62 217 GLU A O 1
ATOM 1686 N N . GLY A 1 218 ? 29.045 -10.381 -21.028 1.00 89.75 218 GLY A N 1
ATOM 1687 C CA . GLY A 1 218 ? 29.929 -9.903 -19.976 1.00 89.75 218 GLY A CA 1
ATOM 1688 C C . GLY A 1 218 ? 31.398 -9.903 -20.395 1.00 89.75 218 GLY A C 1
ATOM 1689 O O . GLY A 1 218 ? 31.925 -10.907 -20.861 1.00 89.75 218 GLY A O 1
ATOM 1690 N N . GLY A 1 219 ? 32.100 -8.807 -20.108 1.00 89.69 219 GLY A N 1
ATOM 1691 C CA . GLY A 1 219 ? 33.548 -8.698 -20.290 1.00 89.69 219 GLY A CA 1
ATOM 1692 C C . GLY A 1 219 ? 33.950 -7.581 -21.254 1.00 89.69 219 GLY A C 1
ATOM 1693 O O . GLY A 1 219 ? 33.099 -6.890 -21.803 1.00 89.69 219 GLY A O 1
ATOM 1694 N N . PRO A 1 220 ? 35.259 -7.349 -21.436 1.00 85.25 220 PRO A N 1
ATOM 1695 C CA . PRO A 1 220 ? 35.765 -6.222 -22.218 1.00 85.25 220 PRO A CA 1
ATOM 1696 C C . PRO A 1 220 ? 35.542 -6.351 -23.732 1.00 85.25 220 PRO A C 1
ATOM 1698 O O . PRO A 1 220 ? 35.671 -5.346 -24.427 1.00 85.25 220 PRO A O 1
ATOM 1701 N N . ALA A 1 221 ? 35.243 -7.555 -24.237 1.00 81.56 221 ALA A N 1
ATOM 1702 C CA . ALA A 1 221 ? 34.901 -7.782 -25.643 1.00 81.56 221 ALA A CA 1
ATOM 1703 C C . ALA A 1 221 ? 33.473 -7.320 -25.973 1.00 81.56 221 ALA A C 1
ATOM 1705 O O . ALA A 1 221 ? 33.253 -6.805 -27.070 1.00 81.56 221 ALA A O 1
ATOM 1706 N N . GLY A 1 222 ? 32.581 -7.395 -24.977 1.00 73.50 222 GLY A N 1
ATOM 1707 C CA . GLY A 1 222 ? 31.183 -7.005 -25.088 1.00 73.50 222 GLY A CA 1
ATOM 1708 C C . GLY A 1 222 ? 30.331 -8.014 -25.824 1.00 73.50 222 GLY A C 1
ATOM 1709 O O . GLY A 1 222 ? 30.816 -8.713 -26.732 1.00 73.50 222 GLY A O 1
#

Foldseek 3Di:
DPVVVVVVVVVVVVVCCVPVVVVVVVVQVLLQVLLLLLVLLLVLLVVLLVVLLPPPPDDDDPVCVVVVSLCCSLDPVSLVSSLVRSLPPPPCSVSNVVSCVVCVVQSVCCSNVDVNVPHPDRPCCSRNCPPVNSWEPFQFAAQVRHHAQLGRVCHLLVFFDFAGGGGNDGDSFTDGDQQFDDRSRADGDFQWEFPDDDPRHTDIDGEDPCDPTDDHDHDNVD

Secondary structure (DSSP, 8-state):
--HHHHHHHHHHHHHHHHHHHHHHHHHHHHHHHHHHHHHHHHHHHHHHHHHHTT----S--HHHHHHHHHHHHTSHHHHHHHHTTTTTT-TTHHHHHHHHHHHHHHHHHHIIIIITTT----HIIIIIIIIS--B--TTEETTTTEEPTTTTTSGGGGTEEETTTTBS-----EEEPTTEESTTS-EEPTTEEEEEE-SS-EEEEEPPTTSSS--SSSSTT-

InterPro domains:
  IPR000742 EGF-like domain [PS00022] (174-185)
  IPR000742 EGF-like domain [PS50026] (144-186)
  IPR002049 Laminin-type EGF domain [PS01248] (174-207)
  IPR021852 Domain of unknown function DUF3456 [PF11938] (34-89)

Organism: Elysia chlorotica (NCBI:txid188477)